Protein AF-A0A5R2N6L7-F1 (afdb_monomer)

Foldseek 3Di:
DDDPDDPPPPPPDDDQDDDDPDRDDDDDDDDDFQDDADSVLQWAWDDAAPVRHTDIFGQLLSVLVSLCCPPPQHVVDDPQQAPNVLSRVLSVVCNVVSPGFDDDDDSVDHSVVVNVLSCVLQVKDWDQDPVRRHTHIGHDDCPDDPVPDDDDDPVNDDDPDDDDDDLVQDAQKEKEWEQDRHPRDIDIDMDGNPVSCVVNVHGRYDYDYNYGD

Sequence (213 aa):
VGLMGNPANNKAGFYFGANNPYLRALAARVRRPSIGLNPAIALIRIPDDSNGNQQYASNPGHMIYECLTNTDWGMGELPSAINKAAFETAAQTLYDEGMCLNMIWTRQSEVGKFVGEILTHIRGAAFVDPSTGKHTLKLLRGDYDVDTLPVIDPSNAKLSTFKRKTWGDISNEVVVTYTNAETGKDASVTSQDLAGIAAEGGVVSSGQNYYGV

Solvent-accessible surface area (backbone atoms only — not comparable to full-atom values): 13429 Å² total; per-residue (Å²): 135,88,82,87,72,75,80,89,69,76,66,94,73,79,89,90,76,77,97,61,100,64,84,71,88,84,82,81,92,83,86,74,69,47,61,84,64,70,71,85,57,16,51,34,78,48,79,53,39,101,86,68,49,86,38,73,28,28,23,55,43,32,47,47,50,28,44,39,42,31,69,91,82,37,71,43,41,60,75,85,48,36,38,60,67,42,36,51,52,47,29,48,54,31,51,76,70,63,53,42,35,56,76,86,87,58,91,90,55,59,67,68,58,54,46,51,51,53,28,62,72,69,42,39,50,76,45,66,40,89,90,78,66,23,41,36,48,47,69,74,75,74,94,64,64,76,89,75,51,85,84,85,43,84,90,81,47,79,91,85,79,88,87,75,85,53,77,95,70,54,66,30,26,43,37,39,35,29,24,38,84,79,78,72,42,85,43,76,50,75,50,72,41,68,67,51,27,66,74,70,74,51,88,37,74,42,79,47,81,40,76,28,72

Nearest PDB structures (foldseek):
  8vjh-assembly1_A  TM=8.904E-01  e=1.448E-17  Chivirus chi
  8rk3-assembly1_o  TM=8.566E-01  e=2.354E-13  Pseudomonas phage JBD30

Mean predicted aligned error: 11.73 Å

Structure (mmCIF, N/CA/C/O backbone):
data_AF-A0A5R2N6L7-F1
#
_entry.id   AF-A0A5R2N6L7-F1
#
loop_
_atom_site.group_PDB
_atom_site.id
_atom_site.type_symbol
_atom_site.label_atom_id
_atom_site.label_alt_id
_atom_site.label_comp_id
_atom_site.label_asym_id
_atom_site.label_entity_id
_atom_site.label_seq_id
_atom_site.pdbx_PDB_ins_code
_atom_site.Cartn_x
_atom_site.Cartn_y
_atom_site.Cartn_z
_atom_site.occupancy
_atom_site.B_iso_or_equiv
_atom_site.auth_seq_id
_atom_site.auth_comp_id
_atom_site.auth_asym_id
_atom_site.auth_atom_id
_atom_site.pdbx_PDB_model_num
ATOM 1 N N . VAL A 1 1 ? 10.844 -11.533 -57.510 1.00 38.12 1 VAL A N 1
ATOM 2 C CA . VAL A 1 1 ? 12.253 -11.143 -57.751 1.00 38.12 1 VAL A CA 1
ATOM 3 C C . VAL A 1 1 ? 12.810 -10.685 -56.421 1.00 38.12 1 VAL A C 1
ATOM 5 O O . VAL A 1 1 ? 12.239 -9.786 -55.822 1.00 38.12 1 VAL A O 1
ATOM 8 N N . GLY A 1 2 ? 13.752 -11.455 -55.880 1.00 40.16 2 GLY A N 1
ATOM 9 C CA . GLY A 1 2 ? 14.117 -11.415 -54.469 1.00 40.16 2 GLY A CA 1
ATOM 10 C C . GLY A 1 2 ? 15.011 -10.247 -54.074 1.00 40.16 2 GLY A C 1
ATOM 11 O O . GLY A 1 2 ? 15.729 -9.687 -54.894 1.00 40.16 2 GLY A O 1
ATOM 12 N N . LEU A 1 3 ? 15.005 -9.969 -52.776 1.00 33.94 3 LEU A N 1
ATOM 13 C CA . LEU A 1 3 ? 16.137 -9.399 -52.061 1.00 33.94 3 LEU A CA 1
ATOM 14 C C . LEU A 1 3 ? 16.147 -10.044 -50.675 1.00 33.94 3 LEU A C 1
ATOM 16 O O . LEU A 1 3 ? 15.511 -9.582 -49.731 1.00 33.94 3 LEU A O 1
ATOM 20 N N . MET A 1 4 ? 16.826 -11.191 -50.605 1.00 38.88 4 MET A N 1
ATOM 21 C CA . MET A 1 4 ? 17.269 -11.789 -49.352 1.00 38.88 4 MET A CA 1
ATOM 22 C C . MET A 1 4 ? 18.261 -10.819 -48.705 1.00 38.88 4 MET A C 1
ATOM 24 O O . MET A 1 4 ? 19.408 -10.711 -49.134 1.00 38.88 4 MET A O 1
ATOM 28 N N . GLY A 1 5 ? 17.797 -10.085 -47.697 1.00 38.59 5 GLY A N 1
ATOM 29 C CA . GLY A 1 5 ? 18.664 -9.366 -46.774 1.00 38.59 5 GLY A CA 1
ATOM 30 C C . GLY A 1 5 ? 19.342 -10.362 -45.836 1.00 38.59 5 GLY A C 1
ATOM 31 O O . GLY A 1 5 ? 18.678 -11.156 -45.178 1.00 38.59 5 GLY A O 1
ATOM 32 N N . ASN A 1 6 ? 20.670 -10.328 -45.821 1.00 39.88 6 ASN A N 1
ATOM 33 C CA . ASN A 1 6 ? 21.566 -11.115 -44.979 1.00 39.88 6 ASN A CA 1
ATOM 34 C C . ASN A 1 6 ? 21.075 -11.224 -43.507 1.00 39.88 6 ASN A C 1
ATOM 36 O O . ASN A 1 6 ? 20.979 -10.194 -42.836 1.00 39.88 6 ASN A O 1
ATOM 40 N N . PRO A 1 7 ? 20.812 -12.433 -42.966 1.00 48.00 7 PRO A N 1
ATOM 41 C CA . PRO A 1 7 ? 20.287 -12.613 -41.606 1.00 48.00 7 PRO A CA 1
ATOM 42 C C . PRO A 1 7 ? 21.302 -12.298 -40.490 1.00 48.00 7 PRO A C 1
ATOM 44 O O . PRO A 1 7 ? 20.935 -12.285 -39.318 1.00 48.00 7 PRO A O 1
ATOM 47 N N . ALA A 1 8 ? 22.567 -12.012 -40.823 1.00 45.81 8 ALA A N 1
ATOM 48 C CA . ALA A 1 8 ? 23.646 -11.829 -39.849 1.00 45.81 8 ALA A CA 1
ATOM 49 C C . ALA A 1 8 ? 23.676 -10.457 -39.137 1.00 45.81 8 ALA A C 1
ATOM 51 O O . ALA A 1 8 ? 24.471 -10.275 -38.222 1.00 45.81 8 ALA A O 1
ATOM 52 N N . ASN A 1 9 ? 22.825 -9.498 -39.526 1.00 43.66 9 ASN A N 1
ATOM 53 C CA . ASN A 1 9 ? 22.836 -8.126 -38.988 1.00 43.66 9 ASN A CA 1
ATOM 54 C C . ASN A 1 9 ? 21.486 -7.656 -38.421 1.00 43.66 9 ASN A C 1
ATOM 56 O O . ASN A 1 9 ? 21.279 -6.452 -38.255 1.00 43.66 9 ASN A O 1
ATOM 60 N N . ASN A 1 10 ? 20.583 -8.581 -38.079 1.00 46.31 10 ASN A N 1
ATOM 61 C CA . ASN A 1 10 ? 19.356 -8.260 -37.346 1.00 46.31 10 ASN A CA 1
ATOM 62 C C . ASN A 1 10 ? 19.692 -7.816 -35.910 1.00 46.31 10 ASN A C 1
ATOM 64 O O . ASN A 1 10 ? 19.512 -8.552 -34.941 1.00 46.31 10 ASN A O 1
ATOM 68 N N . LYS A 1 11 ? 20.168 -6.576 -35.752 1.00 51.59 11 LYS A N 1
ATOM 69 C CA . LYS A 1 11 ? 19.978 -5.854 -34.497 1.00 51.59 11 LYS A CA 1
ATOM 70 C C . LYS A 1 11 ? 18.472 -5.742 -34.302 1.00 51.59 11 LYS A C 1
ATOM 72 O O . LYS A 1 11 ? 17.784 -5.264 -35.201 1.00 51.59 11 LYS A O 1
ATOM 77 N N . ALA A 1 12 ? 17.971 -6.201 -33.159 1.00 46.72 12 ALA A N 1
ATOM 78 C CA . ALA A 1 12 ? 16.580 -6.004 -32.783 1.00 46.72 12 ALA A CA 1
ATOM 79 C C . ALA A 1 12 ? 16.276 -4.498 -32.819 1.00 46.72 12 ALA A C 1
ATOM 81 O O . ALA A 1 12 ? 16.726 -3.736 -31.967 1.00 46.72 12 ALA A O 1
ATOM 82 N N . GLY A 1 13 ? 15.583 -4.065 -33.864 1.00 57.72 13 GLY A N 1
ATOM 83 C CA . GLY A 1 13 ? 15.194 -2.686 -34.096 1.00 57.72 13 GLY A CA 1
ATOM 84 C C . GLY A 1 13 ? 13.752 -2.675 -34.566 1.00 57.72 13 GLY A C 1
ATOM 85 O O . GLY A 1 13 ? 13.328 -3.565 -35.300 1.00 57.72 13 GLY A O 1
ATOM 86 N N . PHE A 1 14 ? 12.986 -1.688 -34.117 1.00 60.84 14 PHE A N 1
ATOM 87 C CA . PHE A 1 14 ? 11.602 -1.501 -34.532 1.00 60.84 14 PHE A CA 1
ATOM 88 C C . PHE A 1 14 ? 11.510 -0.277 -35.441 1.00 60.84 14 PHE A C 1
ATOM 90 O O . PHE A 1 14 ? 12.195 0.727 -35.245 1.00 60.84 14 PHE A O 1
ATOM 97 N N . TYR A 1 15 ? 10.680 -0.376 -36.474 1.00 63.12 15 TYR A N 1
ATOM 98 C CA . TYR A 1 15 ? 10.509 0.684 -37.454 1.00 63.12 15 TYR A CA 1
ATOM 99 C C . TYR A 1 15 ? 9.531 1.738 -36.925 1.00 63.12 15 TYR A C 1
ATOM 101 O O . TYR A 1 15 ? 8.363 1.440 -36.688 1.00 63.12 15 TYR A O 1
ATOM 109 N N . PHE A 1 16 ? 10.014 2.965 -36.719 1.00 56.19 16 PHE A N 1
ATOM 110 C CA . PHE A 1 16 ? 9.265 4.014 -36.019 1.00 56.19 16 PHE A CA 1
ATOM 111 C C . PHE A 1 16 ? 8.407 4.913 -36.941 1.00 56.19 16 PHE A C 1
ATOM 113 O O . PHE A 1 16 ? 7.684 5.785 -36.465 1.00 56.19 16 PHE A O 1
ATOM 120 N N . GLY A 1 17 ? 8.420 4.661 -38.258 1.00 60.78 17 GLY A N 1
ATOM 121 C CA . GLY A 1 17 ? 7.530 5.294 -39.237 1.00 60.78 17 GLY A CA 1
ATOM 122 C C . GLY A 1 17 ? 8.128 5.389 -40.646 1.00 60.78 17 GLY A C 1
ATOM 123 O O . GLY A 1 17 ? 9.307 5.694 -40.795 1.00 60.78 17 GLY A O 1
ATOM 124 N N . ALA A 1 18 ? 7.297 5.155 -41.674 1.00 57.59 18 ALA A N 1
ATOM 125 C CA . ALA A 1 18 ? 7.586 5.438 -43.085 1.00 57.59 18 ALA A CA 1
ATOM 126 C C . ALA A 1 18 ? 6.698 6.594 -43.521 1.00 57.59 18 ALA A C 1
ATOM 128 O O . ALA A 1 18 ? 5.484 6.518 -43.342 1.00 57.59 18 ALA A O 1
ATOM 129 N N . ASN A 1 19 ? 7.283 7.604 -44.163 1.00 59.88 19 ASN A N 1
ATOM 130 C CA . ASN A 1 19 ? 6.538 8.565 -44.976 1.00 59.88 19 ASN A CA 1
ATOM 131 C C . ASN A 1 19 ? 5.426 9.343 -44.234 1.00 59.88 19 ASN A C 1
ATOM 133 O O . ASN A 1 19 ? 4.368 9.609 -44.799 1.00 59.88 19 ASN A O 1
ATOM 137 N N . ASN A 1 20 ? 5.651 9.702 -42.966 1.00 65.56 20 ASN A N 1
ATOM 138 C CA . ASN A 1 20 ? 4.754 10.577 -42.211 1.00 65.56 20 ASN A CA 1
ATOM 139 C C . ASN A 1 20 ? 5.583 11.679 -41.520 1.00 65.56 20 ASN A C 1
ATOM 141 O O . ASN A 1 20 ? 6.483 11.333 -40.753 1.00 65.56 20 ASN A O 1
ATOM 145 N N . PRO A 1 21 ? 5.325 12.980 -41.768 1.00 69.69 21 PRO A N 1
ATOM 146 C CA . PRO A 1 21 ? 6.121 14.081 -41.208 1.00 69.69 21 PRO A CA 1
ATOM 147 C C . PRO A 1 21 ? 5.909 14.309 -39.701 1.00 69.69 21 PRO A C 1
ATOM 149 O O . PRO A 1 21 ? 6.589 15.142 -39.109 1.00 69.69 21 PRO A O 1
ATOM 152 N N . TYR A 1 22 ? 4.993 13.568 -39.071 1.00 70.25 22 TYR A N 1
ATOM 153 C CA . TYR A 1 22 ? 4.708 13.653 -37.641 1.00 70.25 22 TYR A CA 1
ATOM 154 C C . TYR A 1 22 ? 5.119 12.372 -36.916 1.00 70.25 22 TYR A C 1
ATOM 156 O O . TYR A 1 22 ? 4.742 11.266 -37.316 1.00 70.25 22 TYR A O 1
ATOM 164 N N . LEU A 1 23 ? 5.837 12.533 -35.802 1.00 66.88 23 LEU A N 1
ATOM 165 C CA . LEU A 1 23 ? 6.081 11.443 -34.863 1.00 66.88 23 LEU A CA 1
ATOM 166 C C . LEU A 1 23 ? 4.756 11.093 -34.182 1.00 66.88 23 LEU A C 1
ATOM 168 O O . LEU A 1 23 ? 4.098 11.955 -33.597 1.00 66.88 23 LEU A O 1
ATOM 172 N N . ARG A 1 24 ? 4.350 9.823 -34.268 1.00 67.69 24 ARG A N 1
ATOM 173 C CA . ARG A 1 24 ? 3.209 9.329 -33.490 1.00 67.69 24 ARG A CA 1
ATOM 174 C C . ARG A 1 24 ? 3.561 9.403 -32.006 1.00 67.69 24 ARG A C 1
ATOM 176 O O . ARG A 1 24 ? 4.711 9.170 -31.636 1.00 67.69 24 ARG A O 1
ATOM 183 N N . ALA A 1 25 ? 2.570 9.698 -31.166 1.00 71.25 25 ALA A N 1
ATOM 184 C CA . ALA A 1 25 ? 2.746 9.636 -29.722 1.00 71.25 25 ALA A CA 1
ATOM 185 C C . ALA A 1 25 ? 3.188 8.216 -29.334 1.00 71.25 25 ALA A C 1
ATOM 187 O O . ALA A 1 25 ? 2.453 7.249 -29.547 1.00 71.25 25 ALA A O 1
ATOM 188 N N . LEU A 1 26 ? 4.413 8.093 -28.822 1.00 68.38 26 LEU A N 1
ATOM 189 C CA . LEU A 1 26 ? 4.927 6.832 -28.312 1.00 68.38 26 LEU A CA 1
ATOM 190 C C . LEU A 1 26 ? 4.354 6.622 -26.911 1.00 68.38 26 LEU A C 1
ATOM 192 O O . LEU A 1 26 ? 4.566 7.446 -26.024 1.00 68.38 26 LEU A O 1
ATOM 196 N N . ALA A 1 27 ? 3.668 5.505 -26.711 1.00 68.06 27 ALA A N 1
ATOM 197 C CA . ALA A 1 27 ? 3.338 5.007 -25.387 1.00 68.06 27 ALA A CA 1
ATOM 198 C C . ALA A 1 27 ? 4.183 3.759 -25.126 1.00 68.06 27 ALA A C 1
ATOM 200 O O . ALA A 1 27 ? 4.249 2.862 -25.965 1.00 68.06 27 ALA A O 1
ATOM 201 N N . ALA A 1 28 ? 4.836 3.709 -23.969 1.00 71.69 28 ALA A N 1
ATOM 202 C CA . ALA A 1 28 ? 5.571 2.540 -23.515 1.00 71.69 28 ALA A CA 1
ATOM 203 C C . ALA A 1 28 ? 5.053 2.141 -22.135 1.00 71.69 28 ALA A C 1
ATOM 205 O O . ALA A 1 28 ? 4.926 2.983 -21.247 1.00 71.69 28 ALA A O 1
ATOM 206 N N . ARG A 1 29 ? 4.771 0.850 -21.954 1.00 71.94 29 ARG A N 1
ATOM 207 C CA . ARG A 1 29 ? 4.485 0.270 -20.642 1.00 71.94 29 ARG A CA 1
ATOM 208 C C . ARG A 1 29 ? 5.804 -0.225 -20.059 1.00 71.94 29 ARG A C 1
ATOM 210 O O . ARG A 1 29 ? 6.449 -1.096 -20.638 1.00 71.94 29 ARG A O 1
ATOM 217 N N . VAL A 1 30 ? 6.214 0.350 -18.935 1.00 77.50 30 VAL A N 1
ATOM 218 C CA . VAL A 1 30 ? 7.454 -0.010 -18.238 1.00 77.50 30 VAL A CA 1
ATOM 219 C C . VAL A 1 30 ? 7.090 -0.685 -16.925 1.00 77.50 30 VAL A C 1
ATOM 221 O O . VAL A 1 30 ? 6.142 -0.281 -16.260 1.00 77.50 30 VAL A O 1
ATOM 224 N N . ARG A 1 31 ? 7.852 -1.714 -16.553 1.00 76.94 31 ARG A N 1
ATOM 225 C CA . ARG A 1 31 ? 7.736 -2.379 -15.254 1.00 76.94 31 ARG A CA 1
ATOM 226 C C . ARG A 1 31 ? 9.086 -2.398 -14.559 1.00 76.94 31 ARG A C 1
ATOM 228 O O . ARG A 1 31 ? 10.111 -2.622 -15.204 1.00 76.94 31 ARG A O 1
ATOM 235 N N . ARG A 1 32 ? 9.069 -2.216 -13.244 1.00 80.88 32 ARG A N 1
ATOM 236 C CA . ARG A 1 32 ? 10.229 -2.392 -12.373 1.00 80.88 32 ARG A CA 1
ATOM 237 C C . ARG A 1 32 ? 9.766 -3.091 -11.092 1.00 80.88 32 ARG A C 1
ATOM 239 O O . ARG A 1 32 ? 8.842 -2.581 -10.466 1.00 80.88 32 ARG A O 1
ATOM 246 N N . PRO A 1 33 ? 10.377 -4.222 -10.699 1.00 79.81 33 PRO A N 1
ATOM 247 C CA . PRO A 1 33 ? 10.130 -4.809 -9.390 1.00 79.81 33 PRO A CA 1
ATOM 248 C C . PRO A 1 33 ? 10.766 -3.946 -8.298 1.00 79.81 33 PRO A C 1
ATOM 250 O O . PRO A 1 33 ? 11.884 -3.448 -8.474 1.00 79.81 33 PRO A O 1
ATOM 253 N N . SER A 1 34 ? 10.075 -3.804 -7.170 1.00 80.62 34 SER A N 1
ATOM 254 C CA . SER A 1 34 ? 10.671 -3.198 -5.984 1.00 80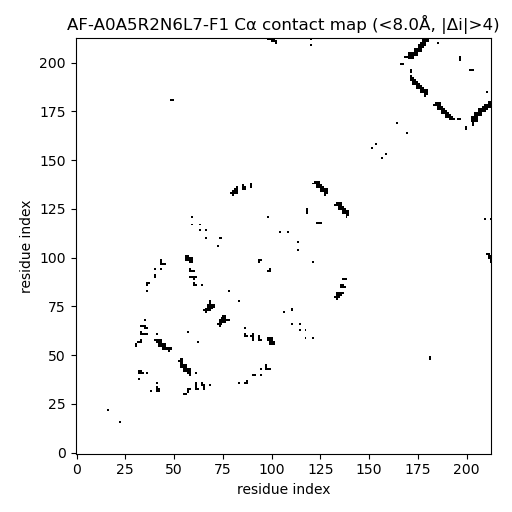.62 34 SER A CA 1
ATOM 255 C C . SER A 1 34 ? 11.772 -4.082 -5.401 1.00 80.62 34 SER A C 1
ATOM 257 O O . SER A 1 34 ? 11.684 -5.312 -5.419 1.00 80.62 34 SER A O 1
ATOM 259 N N . ILE A 1 35 ? 12.833 -3.448 -4.906 1.00 78.62 35 ILE A N 1
ATOM 260 C CA . ILE A 1 35 ? 14.063 -4.119 -4.461 1.00 78.62 35 ILE A CA 1
ATOM 261 C C . ILE A 1 35 ? 14.112 -4.138 -2.928 1.00 78.62 35 ILE A C 1
ATOM 263 O O . ILE A 1 35 ? 13.818 -3.134 -2.287 1.00 78.62 35 ILE A O 1
ATOM 267 N N . GLY A 1 36 ? 14.526 -5.264 -2.334 1.00 72.19 36 GLY A N 1
ATOM 268 C CA . GLY A 1 36 ? 14.951 -5.319 -0.925 1.00 72.19 36 GLY A CA 1
ATOM 269 C C . GLY A 1 36 ? 14.424 -6.511 -0.121 1.00 72.19 36 GLY A C 1
ATOM 270 O O . GLY A 1 36 ? 15.152 -7.074 0.696 1.00 72.19 36 GLY A O 1
ATOM 271 N N . LEU A 1 37 ? 13.187 -6.937 -0.377 1.00 81.81 37 LEU A N 1
ATOM 272 C CA . LEU A 1 37 ? 12.591 -8.131 0.237 1.00 81.81 37 LEU A CA 1
ATOM 273 C C . LEU A 1 37 ? 12.717 -9.347 -0.700 1.00 81.81 37 LEU A C 1
ATOM 275 O O . LEU A 1 37 ? 13.504 -9.332 -1.647 1.00 81.81 37 LEU A O 1
ATOM 279 N N . ASN A 1 38 ? 11.960 -10.417 -0.437 1.00 83.88 38 ASN A N 1
ATOM 280 C CA . ASN A 1 38 ? 11.950 -11.615 -1.276 1.00 83.88 38 ASN A CA 1
ATOM 281 C C . ASN A 1 38 ? 11.591 -11.263 -2.741 1.00 83.88 38 ASN A C 1
ATOM 283 O O . ASN A 1 38 ? 10.465 -10.824 -2.997 1.00 83.88 38 ASN A O 1
ATOM 287 N N . PRO A 1 39 ? 12.504 -11.467 -3.711 1.00 83.00 39 PRO A N 1
ATOM 288 C CA . PRO A 1 39 ? 12.289 -11.058 -5.097 1.00 83.00 39 PRO A CA 1
ATOM 289 C C . PRO A 1 39 ? 11.200 -11.870 -5.811 1.00 83.00 39 PRO A C 1
ATOM 291 O O . PRO A 1 39 ? 10.648 -11.391 -6.798 1.00 83.00 39 PRO A O 1
ATOM 294 N N . ALA A 1 40 ? 10.857 -13.067 -5.322 1.00 83.75 40 ALA A N 1
ATOM 295 C CA . ALA A 1 40 ? 9.853 -13.927 -5.953 1.00 83.75 40 ALA A CA 1
ATOM 296 C C . ALA A 1 40 ? 8.422 -13.367 -5.849 1.00 83.75 40 ALA A C 1
ATOM 298 O O . ALA A 1 40 ? 7.608 -13.605 -6.735 1.00 83.75 40 ALA A O 1
ATOM 299 N N . ILE A 1 41 ? 8.134 -12.602 -4.791 1.00 85.38 41 ILE A N 1
ATOM 300 C CA . ILE A 1 41 ? 6.805 -12.035 -4.492 1.00 85.38 41 ILE A CA 1
ATOM 301 C C . ILE A 1 41 ? 6.739 -10.516 -4.711 1.00 85.38 41 ILE A C 1
ATOM 303 O O . ILE A 1 41 ? 5.750 -9.875 -4.361 1.00 85.38 41 ILE A O 1
ATOM 307 N N . ALA A 1 42 ? 7.799 -9.926 -5.274 1.00 83.56 42 ALA A N 1
ATOM 308 C CA . ALA A 1 42 ? 7.890 -8.485 -5.515 1.00 83.56 42 ALA A CA 1
ATOM 309 C C . ALA A 1 42 ? 6.922 -8.001 -6.608 1.00 83.56 42 ALA A C 1
ATOM 311 O O . ALA A 1 42 ? 6.528 -6.836 -6.615 1.00 83.56 42 ALA A O 1
ATOM 312 N N . LEU A 1 43 ? 6.549 -8.893 -7.531 1.00 85.19 43 LEU A N 1
ATOM 313 C CA . LEU A 1 43 ? 5.568 -8.641 -8.580 1.00 85.19 43 LEU A CA 1
ATOM 314 C C . LEU A 1 43 ? 4.389 -9.592 -8.413 1.00 85.19 43 LEU A C 1
ATOM 316 O O . LEU A 1 43 ? 4.566 -10.809 -8.351 1.00 85.19 43 LEU A O 1
ATOM 320 N N . ILE A 1 44 ? 3.192 -9.025 -8.399 1.00 85.94 44 ILE A N 1
ATOM 321 C CA . ILE A 1 44 ? 1.929 -9.754 -8.352 1.00 85.94 44 ILE A CA 1
ATOM 322 C C . ILE A 1 44 ? 1.361 -9.785 -9.771 1.00 85.94 44 ILE A C 1
ATOM 324 O O . ILE A 1 44 ? 1.401 -8.784 -10.495 1.00 85.94 44 ILE A O 1
ATOM 328 N N . ARG A 1 45 ? 0.881 -10.957 -10.198 1.00 84.81 45 ARG A N 1
ATOM 329 C CA . ARG A 1 45 ? 0.274 -11.131 -11.520 1.00 84.81 45 ARG A CA 1
ATOM 330 C C . ARG A 1 45 ? -1.157 -10.599 -11.494 1.00 84.81 45 ARG A C 1
ATOM 332 O O . ARG A 1 45 ? -1.954 -11.032 -10.672 1.00 84.81 45 ARG A O 1
ATOM 339 N N . ILE A 1 46 ? -1.468 -9.722 -12.438 1.00 84.25 46 ILE A N 1
ATOM 340 C CA . ILE A 1 46 ? -2.823 -9.222 -12.703 1.00 84.25 46 ILE A CA 1
ATOM 341 C C . ILE A 1 46 ? -3.369 -9.868 -13.986 1.00 84.25 46 ILE A C 1
ATOM 343 O O . ILE A 1 46 ? -2.582 -10.449 -14.745 1.00 84.25 46 ILE A O 1
ATOM 347 N N . PRO A 1 47 ? -4.696 -9.834 -14.224 1.00 82.44 47 PRO A N 1
ATOM 348 C CA . PRO A 1 47 ? -5.289 -10.376 -15.442 1.00 82.44 47 PRO A CA 1
ATOM 349 C C . PRO A 1 47 ? -4.595 -9.852 -16.704 1.00 82.44 47 PRO A C 1
ATOM 351 O O . PRO A 1 47 ? -4.195 -8.688 -16.773 1.00 82.44 47 PRO A O 1
ATOM 354 N N . ASP A 1 48 ? -4.434 -10.734 -17.691 1.00 83.06 48 ASP A N 1
ATOM 355 C CA . ASP A 1 48 ? -3.824 -10.371 -18.970 1.00 83.06 48 ASP A CA 1
ATOM 356 C C . ASP A 1 48 ? -4.679 -9.293 -19.670 1.00 83.06 48 ASP A C 1
ATOM 358 O O . ASP A 1 48 ? -5.887 -9.197 -19.438 1.00 83.06 48 ASP A O 1
ATOM 362 N N . ASP A 1 49 ? -4.062 -8.444 -20.501 1.00 78.75 49 ASP A N 1
ATOM 363 C CA . ASP A 1 49 ? -4.837 -7.466 -21.284 1.00 78.75 49 ASP A CA 1
ATOM 364 C C . ASP A 1 49 ? -5.750 -8.141 -22.326 1.00 78.75 49 ASP A C 1
ATOM 366 O O . ASP A 1 49 ? -5.618 -9.334 -22.613 1.00 78.75 49 ASP A O 1
ATOM 370 N N . SER A 1 50 ? -6.658 -7.376 -22.948 1.00 78.06 50 SER A N 1
ATOM 371 C CA . SER A 1 50 ? -7.512 -7.885 -24.038 1.00 78.06 50 SER A CA 1
ATOM 372 C C . SER A 1 50 ? -6.737 -8.435 -25.241 1.00 78.06 50 SER A C 1
ATOM 374 O O . SER A 1 50 ? -7.307 -9.165 -26.051 1.00 78.06 50 SER A O 1
ATOM 376 N N . ASN A 1 51 ? -5.441 -8.129 -25.354 1.00 76.94 51 ASN A N 1
ATOM 377 C CA . ASN A 1 51 ? -4.545 -8.637 -26.390 1.00 76.94 51 ASN A CA 1
ATOM 378 C C . ASN A 1 51 ? -3.753 -9.883 -25.938 1.00 76.94 51 ASN A C 1
ATOM 380 O O . ASN A 1 51 ? -2.921 -10.378 -26.699 1.00 76.94 51 ASN A O 1
ATOM 384 N N . GLY A 1 52 ? -3.991 -10.396 -24.725 1.00 78.56 52 GLY A N 1
ATOM 385 C CA . GLY A 1 52 ? -3.326 -11.570 -24.155 1.00 78.56 52 GLY A CA 1
ATOM 386 C C . GLY A 1 52 ? -1.917 -11.319 -23.604 1.00 78.56 52 GLY A C 1
ATOM 387 O O . GLY A 1 52 ? -1.190 -12.276 -23.334 1.00 78.56 52 GLY A O 1
ATOM 388 N N . ASN A 1 53 ? -1.494 -10.064 -23.437 1.00 81.06 53 ASN A N 1
ATOM 389 C CA . ASN A 1 53 ? -0.202 -9.744 -22.838 1.00 81.06 53 ASN A CA 1
ATOM 390 C C . ASN A 1 53 ? -0.268 -9.838 -21.315 1.00 81.06 53 ASN A C 1
ATOM 392 O O . ASN A 1 53 ? -1.161 -9.285 -20.669 1.00 81.06 53 ASN A O 1
ATOM 396 N N . GLN A 1 54 ? 0.760 -10.459 -20.742 1.00 83.19 54 GLN A N 1
ATOM 397 C CA . GLN A 1 54 ? 0.890 -10.611 -19.300 1.00 83.19 54 GLN A CA 1
ATOM 398 C C . GLN A 1 54 ? 1.103 -9.270 -18.606 1.00 83.19 54 GLN A C 1
ATOM 400 O O . GLN A 1 54 ? 2.011 -8.505 -18.952 1.00 83.19 54 GLN A O 1
ATOM 405 N N . GLN A 1 55 ? 0.305 -9.028 -17.571 1.00 80.88 55 GLN A N 1
ATOM 406 C CA . GLN A 1 55 ? 0.403 -7.838 -16.744 1.00 80.88 55 GLN A CA 1
ATOM 407 C C . GLN A 1 55 ? 0.915 -8.178 -15.339 1.00 80.88 55 GLN A C 1
ATOM 409 O O . GLN A 1 55 ? 0.647 -9.246 -14.785 1.00 80.88 55 GLN A O 1
ATOM 414 N N . TYR A 1 56 ? 1.661 -7.241 -14.756 1.00 84.81 56 TYR A N 1
ATOM 415 C CA . TYR A 1 56 ? 2.203 -7.350 -13.405 1.00 84.81 56 TYR A CA 1
ATOM 416 C C . TYR A 1 56 ? 2.143 -5.991 -12.721 1.00 84.81 56 TYR A C 1
ATOM 418 O O . TYR A 1 56 ? 2.422 -4.971 -13.355 1.00 84.81 56 TYR A O 1
ATOM 426 N N . ALA A 1 57 ? 1.857 -6.003 -11.428 1.00 86.56 57 ALA A N 1
ATOM 427 C CA . ALA A 1 57 ? 1.879 -4.833 -10.564 1.00 86.56 57 ALA A CA 1
ATOM 428 C C . ALA A 1 57 ? 2.799 -5.089 -9.361 1.00 86.56 57 ALA A C 1
ATOM 430 O O . ALA A 1 57 ? 3.168 -6.233 -9.076 1.00 86.56 57 ALA A O 1
ATOM 431 N N . SER A 1 58 ? 3.238 -4.020 -8.698 1.00 89.00 58 SER A N 1
ATOM 432 C CA . SER A 1 58 ? 4.207 -4.135 -7.608 1.00 89.00 58 SER A CA 1
ATOM 433 C C . SER A 1 58 ? 3.516 -4.527 -6.306 1.00 89.00 58 SER A C 1
ATOM 435 O O . SER A 1 58 ? 2.368 -4.149 -6.055 1.00 89.00 58 SER A O 1
ATOM 437 N N . ASN A 1 59 ? 4.226 -5.280 -5.468 1.00 90.94 59 ASN A N 1
ATOM 438 C CA . ASN A 1 59 ? 3.772 -5.588 -4.121 1.00 90.94 59 ASN A CA 1
ATOM 439 C C . ASN A 1 59 ? 3.919 -4.342 -3.222 1.00 90.94 59 ASN A C 1
ATOM 441 O O . ASN A 1 59 ? 5.041 -3.853 -3.040 1.00 90.94 59 ASN A O 1
ATOM 445 N N . PRO A 1 60 ? 2.831 -3.840 -2.611 1.00 89.25 60 PRO A N 1
ATOM 446 C CA . PRO A 1 60 ? 2.877 -2.646 -1.768 1.00 89.25 60 PRO A CA 1
ATOM 447 C C . PRO A 1 60 ? 3.826 -2.773 -0.570 1.00 89.25 60 PRO A C 1
ATOM 449 O O . PRO A 1 60 ? 4.449 -1.789 -0.170 1.00 89.25 60 PRO A O 1
ATOM 452 N N . GLY A 1 61 ? 3.979 -3.979 -0.009 1.00 89.69 61 GLY A N 1
ATOM 453 C CA . GLY A 1 61 ? 4.913 -4.229 1.092 1.00 89.69 61 GLY A CA 1
ATOM 454 C C . GLY A 1 61 ? 6.364 -3.964 0.684 1.00 89.69 61 GLY A C 1
ATOM 455 O O . GLY A 1 61 ? 7.113 -3.308 1.415 1.00 89.69 61 GLY A O 1
ATOM 456 N N . HIS A 1 62 ? 6.744 -4.390 -0.525 1.00 89.88 62 HIS A N 1
ATOM 457 C CA . HIS A 1 62 ? 8.063 -4.113 -1.102 1.00 89.88 62 HIS A CA 1
ATOM 458 C C . HIS A 1 62 ? 8.232 -2.642 -1.461 1.00 89.88 62 HIS A C 1
ATOM 460 O O . HIS A 1 62 ? 9.316 -2.103 -1.248 1.00 89.88 62 HIS A O 1
ATOM 466 N N . MET A 1 63 ? 7.180 -1.983 -1.956 1.00 88.75 63 MET A N 1
ATOM 467 C CA . MET A 1 63 ? 7.219 -0.548 -2.258 1.00 88.75 63 MET A CA 1
ATOM 468 C C . MET A 1 63 ? 7.537 0.277 -1.009 1.00 88.75 63 MET A C 1
ATOM 470 O O . MET A 1 63 ? 8.425 1.129 -1.053 1.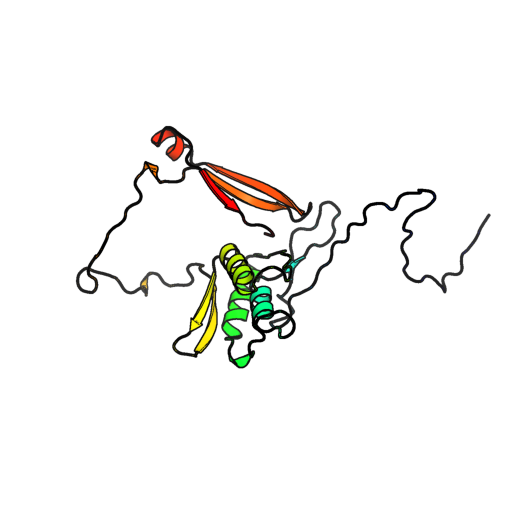00 88.75 63 MET A O 1
ATOM 474 N N . ILE A 1 64 ? 6.866 0.003 0.118 1.00 90.25 64 ILE A N 1
ATOM 475 C CA . ILE A 1 64 ? 7.134 0.700 1.386 1.00 90.25 64 ILE A CA 1
ATOM 476 C C . ILE A 1 64 ? 8.562 0.406 1.859 1.00 90.25 64 ILE A C 1
ATOM 478 O O . ILE A 1 64 ? 9.278 1.328 2.244 1.00 90.25 64 ILE A O 1
ATOM 482 N N . TYR A 1 65 ? 9.002 -0.855 1.805 1.00 90.62 65 TYR A N 1
ATOM 483 C CA . TYR A 1 65 ? 10.356 -1.228 2.222 1.00 90.62 65 TYR A CA 1
ATOM 484 C C . TYR A 1 65 ? 11.440 -0.501 1.412 1.00 90.62 65 TYR A C 1
ATOM 486 O O . TYR A 1 65 ? 12.406 0.015 1.977 1.00 90.62 65 TYR A O 1
ATOM 494 N N . GLU A 1 66 ? 11.276 -0.418 0.092 1.00 88.94 66 GLU A N 1
ATOM 495 C CA . GLU A 1 66 ? 12.209 0.297 -0.779 1.00 88.94 66 GLU A CA 1
ATOM 496 C C . GLU A 1 66 ? 12.198 1.804 -0.487 1.00 88.94 66 GLU A C 1
ATOM 498 O O . GLU A 1 66 ? 13.262 2.410 -0.386 1.00 88.94 66 GLU A O 1
ATOM 503 N N . CYS A 1 67 ? 11.024 2.403 -0.253 1.00 88.56 67 CYS A N 1
ATOM 504 C CA . CYS A 1 67 ? 10.916 3.814 0.137 1.00 88.56 67 CYS A CA 1
ATOM 505 C C . CYS A 1 67 ? 11.647 4.123 1.451 1.00 88.56 67 CYS A C 1
ATOM 507 O O . CYS A 1 67 ? 12.207 5.208 1.603 1.00 88.56 67 CYS A O 1
ATOM 509 N N . LEU A 1 68 ? 11.656 3.183 2.399 1.00 87.81 68 LEU A N 1
ATOM 510 C CA . LEU A 1 68 ? 12.348 3.353 3.676 1.00 87.81 68 LEU A CA 1
ATOM 511 C C . LEU A 1 68 ? 13.860 3.139 3.547 1.00 87.81 68 LEU A C 1
ATOM 513 O O . LEU A 1 68 ? 14.625 3.904 4.119 1.00 87.81 68 LEU A O 1
ATOM 517 N N . THR A 1 69 ? 14.302 2.137 2.789 1.00 88.75 69 THR A N 1
ATOM 518 C CA . THR A 1 69 ? 15.724 1.738 2.731 1.00 88.75 69 THR A CA 1
ATOM 519 C C . THR A 1 69 ? 16.554 2.473 1.685 1.00 88.75 69 THR A C 1
ATOM 521 O O . THR A 1 69 ? 17.774 2.549 1.820 1.00 88.75 69 THR A O 1
ATOM 524 N N . ASN A 1 70 ? 15.940 2.994 0.619 1.00 85.62 70 ASN A N 1
ATOM 525 C CA . ASN A 1 70 ? 16.700 3.559 -0.491 1.00 85.62 70 ASN A CA 1
ATOM 526 C C . ASN A 1 70 ? 17.413 4.860 -0.085 1.00 85.62 70 ASN A C 1
ATOM 528 O O . ASN A 1 70 ? 16.766 5.817 0.330 1.00 85.62 70 ASN A O 1
ATOM 532 N N . THR A 1 71 ? 18.737 4.907 -0.246 1.00 83.69 71 THR A N 1
ATOM 533 C CA . THR A 1 71 ? 19.585 6.054 0.126 1.00 83.69 71 THR A CA 1
ATOM 534 C C . THR A 1 71 ? 19.601 7.178 -0.906 1.00 83.69 71 THR A C 1
ATOM 536 O O . THR A 1 71 ? 19.915 8.312 -0.562 1.00 83.69 71 THR A O 1
ATOM 539 N N . ASP A 1 72 ? 19.283 6.885 -2.169 1.00 81.62 72 ASP A N 1
ATOM 540 C CA . ASP A 1 72 ? 19.379 7.861 -3.261 1.00 81.62 72 ASP A CA 1
ATOM 541 C C . ASP A 1 72 ? 18.134 8.748 -3.359 1.00 81.62 72 ASP A C 1
ATOM 543 O O . ASP A 1 72 ? 18.198 9.881 -3.841 1.00 81.62 72 ASP A O 1
ATOM 547 N N . TRP A 1 73 ? 16.973 8.210 -2.982 1.00 79.81 73 TRP A N 1
ATOM 548 C CA . TRP A 1 73 ? 15.687 8.903 -3.111 1.00 79.81 73 TRP A CA 1
ATOM 549 C C . TRP A 1 73 ? 14.666 8.582 -2.016 1.00 79.81 73 TRP A C 1
ATOM 551 O O . TRP A 1 73 ? 13.627 9.238 -1.968 1.00 79.81 73 TRP A O 1
ATOM 561 N N . GLY A 1 74 ? 14.925 7.582 -1.175 1.00 81.56 74 GLY A N 1
ATOM 562 C CA . GLY A 1 74 ? 14.063 7.218 -0.056 1.00 81.56 74 GLY A CA 1
ATOM 563 C C . GLY A 1 74 ? 14.505 7.876 1.250 1.00 81.56 74 GLY A C 1
ATOM 564 O O . GLY A 1 74 ? 15.204 8.889 1.259 1.00 81.56 74 GLY A O 1
ATOM 565 N N . MET A 1 75 ? 14.092 7.280 2.367 1.00 83.75 75 MET A N 1
ATOM 566 C CA . MET A 1 75 ? 14.482 7.725 3.708 1.00 83.75 75 MET A CA 1
ATOM 567 C C . MET A 1 75 ? 15.936 7.357 4.055 1.00 83.75 75 MET A C 1
ATOM 569 O O . MET A 1 75 ? 16.519 7.966 4.946 1.00 83.75 75 MET A O 1
ATOM 573 N N . GLY A 1 76 ? 16.533 6.400 3.333 1.00 83.88 76 GLY A N 1
ATOM 574 C CA . GLY A 1 76 ? 17.916 5.958 3.533 1.00 83.88 76 GLY A CA 1
ATOM 575 C C . GLY A 1 76 ? 18.139 5.174 4.821 1.00 83.88 76 GLY A C 1
ATOM 576 O O . GLY A 1 76 ? 19.248 5.169 5.352 1.00 83.88 76 GLY A O 1
ATOM 577 N N . GLU A 1 77 ? 17.090 4.538 5.337 1.00 85.50 77 GLU A N 1
ATOM 578 C CA . GLU A 1 77 ? 17.118 3.958 6.664 1.00 85.50 77 GLU A CA 1
ATOM 579 C C . GLU A 1 77 ? 17.836 2.608 6.701 1.00 85.50 77 GLU A C 1
ATOM 581 O O . GLU A 1 77 ? 17.761 1.799 5.768 1.00 85.50 77 GLU A O 1
ATOM 586 N N . LEU A 1 78 ? 18.549 2.350 7.798 1.00 86.31 78 LEU A N 1
ATOM 587 C CA . LEU A 1 78 ? 19.341 1.130 7.933 1.00 86.31 78 LEU A CA 1
ATOM 588 C C . LEU A 1 78 ? 18.435 -0.115 7.930 1.00 86.31 78 LEU A C 1
ATOM 590 O O . LEU A 1 78 ? 17.502 -0.196 8.733 1.00 86.31 78 LEU A O 1
ATOM 594 N N . PRO A 1 79 ? 18.746 -1.161 7.136 1.00 83.75 79 PRO A N 1
ATOM 595 C CA . PRO A 1 79 ? 17.969 -2.403 7.134 1.00 83.75 79 PRO A CA 1
ATOM 596 C C . PRO A 1 79 ? 17.844 -3.071 8.513 1.00 83.75 79 PRO A C 1
ATOM 598 O O . PRO A 1 79 ? 16.898 -3.817 8.749 1.00 83.75 79 PRO A O 1
ATOM 601 N N . SER A 1 80 ? 18.778 -2.804 9.434 1.00 86.56 80 SER A N 1
ATOM 602 C CA . SER A 1 80 ? 18.749 -3.292 10.819 1.00 86.56 80 SER A CA 1
ATOM 603 C C . SER A 1 80 ? 17.696 -2.606 11.699 1.00 86.56 80 SER A C 1
ATOM 605 O O . SER A 1 80 ? 17.220 -3.221 12.658 1.00 86.56 80 SER A O 1
ATOM 607 N N . ALA A 1 81 ? 17.313 -1.369 11.369 1.00 87.19 81 ALA A N 1
ATOM 608 C CA . ALA A 1 81 ? 16.251 -0.616 12.032 1.00 87.19 81 ALA A CA 1
ATOM 609 C C . ALA A 1 81 ? 14.849 -1.043 11.561 1.00 87.19 81 ALA A C 1
ATOM 611 O O . ALA A 1 81 ? 13.842 -0.611 12.119 1.00 87.19 81 ALA A O 1
ATOM 612 N N . ILE A 1 82 ? 14.762 -1.918 10.555 1.00 89.56 82 ILE A N 1
ATOM 613 C CA . ILE A 1 82 ? 13.502 -2.400 9.993 1.00 89.56 82 ILE A CA 1
ATOM 614 C C . ILE A 1 82 ? 13.278 -3.852 10.413 1.00 89.56 82 ILE A C 1
ATOM 616 O O . ILE A 1 82 ? 14.158 -4.709 10.318 1.00 89.56 82 ILE A O 1
ATOM 620 N N . ASN A 1 83 ? 12.065 -4.160 10.864 1.00 90.38 83 ASN A N 1
ATOM 621 C CA . ASN A 1 83 ? 11.652 -5.528 11.126 1.00 90.38 83 ASN A CA 1
ATOM 622 C C . ASN A 1 83 ? 11.349 -6.246 9.803 1.00 90.38 83 ASN A C 1
ATOM 624 O O . ASN A 1 83 ? 10.201 -6.321 9.369 1.00 90.38 83 ASN A O 1
ATOM 628 N N . LYS A 1 84 ? 12.391 -6.783 9.156 1.00 88.69 84 LYS A N 1
ATOM 629 C CA . LYS A 1 84 ? 12.270 -7.453 7.853 1.00 88.69 84 LYS A CA 1
ATOM 630 C C . LYS A 1 84 ? 11.221 -8.572 7.848 1.00 88.69 84 LYS A C 1
ATOM 632 O O . LYS A 1 84 ? 10.464 -8.670 6.891 1.00 88.69 84 LYS A O 1
ATOM 637 N N . ALA A 1 85 ? 11.133 -9.360 8.920 1.00 90.44 85 ALA A N 1
ATOM 638 C CA . ALA A 1 85 ? 10.179 -10.465 9.014 1.00 90.44 85 ALA A CA 1
ATOM 639 C C . ALA A 1 85 ? 8.723 -9.978 8.954 1.00 90.44 85 ALA A C 1
ATOM 641 O O . ALA A 1 85 ? 7.919 -10.548 8.227 1.00 90.44 85 ALA A O 1
ATOM 642 N N . ALA A 1 86 ? 8.390 -8.884 9.649 1.00 90.00 86 ALA A N 1
ATOM 643 C CA . ALA A 1 86 ? 7.043 -8.312 9.591 1.00 90.00 86 ALA A CA 1
ATOM 644 C C . ALA A 1 86 ? 6.681 -7.814 8.182 1.00 90.00 86 ALA A C 1
ATOM 646 O O . ALA A 1 86 ? 5.565 -8.031 7.714 1.00 90.00 86 ALA A O 1
ATOM 647 N N . PHE A 1 87 ? 7.637 -7.193 7.484 1.00 90.38 87 PHE A N 1
ATOM 648 C CA . PHE A 1 87 ? 7.451 -6.762 6.097 1.00 90.38 87 PHE A CA 1
ATOM 649 C C . PHE A 1 87 ? 7.303 -7.942 5.131 1.00 90.38 87 PHE A C 1
ATOM 651 O O . PHE A 1 87 ? 6.465 -7.877 4.237 1.00 90.38 87 PHE A O 1
ATOM 658 N N . GLU A 1 88 ? 8.072 -9.021 5.307 1.00 90.88 88 GLU A N 1
ATOM 659 C CA . GLU A 1 88 ? 7.942 -10.236 4.492 1.00 90.88 88 GLU A CA 1
ATOM 660 C C . GLU A 1 88 ? 6.591 -10.925 4.714 1.00 90.88 88 GLU A C 1
ATOM 662 O O . GLU A 1 88 ? 5.933 -11.271 3.735 1.00 90.88 88 GLU A O 1
ATOM 667 N N . THR A 1 89 ? 6.131 -11.049 5.963 1.00 91.12 89 THR A N 1
ATOM 668 C CA . THR A 1 89 ? 4.804 -11.604 6.271 1.00 91.12 89 THR A CA 1
ATOM 669 C C . THR A 1 89 ? 3.692 -10.758 5.658 1.00 91.12 89 THR A C 1
ATOM 671 O O . THR A 1 89 ? 2.822 -11.295 4.978 1.00 91.12 89 THR A O 1
ATOM 674 N N . ALA A 1 90 ? 3.736 -9.433 5.832 1.00 90.88 90 ALA A N 1
ATOM 675 C CA . ALA A 1 90 ? 2.747 -8.535 5.238 1.00 90.88 90 ALA A CA 1
ATOM 676 C C . ALA A 1 90 ? 2.757 -8.609 3.701 1.00 90.88 90 ALA A C 1
ATOM 678 O O . ALA A 1 90 ? 1.700 -8.665 3.076 1.00 90.88 90 ALA A O 1
ATOM 679 N N . ALA A 1 91 ? 3.940 -8.650 3.084 1.00 90.94 91 ALA A N 1
ATOM 680 C CA . ALA A 1 91 ? 4.068 -8.788 1.639 1.00 90.94 91 ALA A CA 1
ATOM 681 C C . ALA A 1 91 ? 3.527 -10.133 1.131 1.00 90.94 91 ALA A C 1
ATOM 683 O O . ALA A 1 91 ? 2.926 -10.164 0.058 1.00 90.94 91 ALA A O 1
ATOM 684 N N . GLN A 1 92 ? 3.704 -11.220 1.888 1.00 91.06 92 GLN A N 1
ATOM 685 C CA . GLN A 1 92 ? 3.140 -12.524 1.547 1.00 91.06 92 GLN A CA 1
ATOM 686 C C . GLN A 1 92 ? 1.611 -12.500 1.607 1.00 91.06 92 GLN A C 1
ATOM 688 O O . GLN A 1 92 ? 0.971 -12.901 0.644 1.00 91.06 92 GLN A O 1
ATOM 693 N N . THR A 1 93 ? 1.022 -11.943 2.670 1.00 91.00 93 THR A N 1
ATOM 694 C CA . THR A 1 93 ? -0.438 -11.791 2.769 1.00 91.00 93 THR A CA 1
ATOM 695 C C . THR A 1 93 ? -1.005 -10.982 1.601 1.00 91.00 93 THR A C 1
ATOM 697 O O . THR A 1 93 ? -1.994 -11.389 1.002 1.00 91.00 93 THR A O 1
ATOM 700 N N . LEU A 1 94 ? -0.359 -9.873 1.216 1.00 90.38 94 LEU A N 1
ATOM 701 C CA . LEU A 1 94 ? -0.783 -9.076 0.056 1.00 90.38 94 LEU A CA 1
ATOM 702 C C . LEU A 1 94 ? -0.668 -9.848 -1.263 1.00 90.38 94 LEU A C 1
ATOM 704 O O . LEU A 1 94 ? -1.527 -9.707 -2.129 1.00 90.38 94 LEU A O 1
ATOM 708 N N . TYR A 1 95 ? 0.377 -10.666 -1.412 1.00 89.69 95 TYR A N 1
ATOM 709 C CA . TYR A 1 95 ? 0.556 -11.524 -2.580 1.00 89.69 95 TYR A CA 1
ATOM 710 C C . TYR A 1 95 ? -0.553 -12.578 -2.677 1.00 89.69 95 TYR A C 1
ATOM 712 O O . TYR A 1 95 ? -1.132 -12.750 -3.748 1.00 89.69 95 TYR A O 1
ATOM 720 N N . ASP A 1 96 ? -0.880 -13.231 -1.561 1.00 89.50 96 ASP A N 1
ATOM 721 C CA . ASP A 1 96 ? -1.919 -14.263 -1.487 1.00 89.50 96 ASP A CA 1
ATOM 722 C C . ASP A 1 96 ? -3.325 -13.679 -1.728 1.00 89.50 96 ASP A C 1
ATOM 724 O O . ASP A 1 96 ? -4.162 -14.317 -2.364 1.00 89.50 96 ASP A O 1
ATOM 728 N N . GLU A 1 97 ? -3.572 -12.441 -1.281 1.00 88.00 97 GLU A N 1
ATOM 729 C CA . GLU A 1 97 ? -4.796 -11.676 -1.568 1.00 88.00 97 GLU A CA 1
ATOM 730 C C . GLU A 1 97 ? -4.858 -11.150 -3.016 1.00 88.00 97 GLU A C 1
ATOM 732 O O . GLU A 1 97 ? -5.917 -10.711 -3.465 1.00 88.00 97 GLU A O 1
ATOM 737 N N . GLY A 1 98 ? -3.738 -11.147 -3.747 1.00 85.62 98 GLY A N 1
ATOM 738 C CA . GLY A 1 98 ? -3.623 -10.498 -5.055 1.00 85.62 98 GLY A CA 1
ATOM 739 C C . GLY A 1 98 ? -3.674 -8.965 -4.997 1.00 85.62 98 GLY A C 1
ATOM 740 O O . GLY A 1 98 ? -3.883 -8.325 -6.026 1.00 85.62 98 GLY A O 1
ATOM 741 N N . MET A 1 99 ? -3.484 -8.363 -3.817 1.00 87.62 99 MET A N 1
ATOM 742 C CA . MET A 1 99 ? -3.498 -6.911 -3.627 1.00 87.62 99 MET A CA 1
ATOM 743 C C . MET A 1 99 ? -2.183 -6.291 -4.090 1.00 87.62 99 MET A C 1
ATOM 745 O O . MET A 1 99 ? -1.139 -6.411 -3.444 1.00 87.62 99 MET A O 1
ATOM 749 N N . CYS A 1 100 ? -2.249 -5.576 -5.204 1.00 86.62 100 CYS A N 1
ATOM 750 C CA . CYS A 1 100 ? -1.105 -4.968 -5.863 1.00 86.62 100 CYS A CA 1
ATOM 751 C C . CYS A 1 100 ? -1.341 -3.489 -6.157 1.00 86.62 100 CYS A C 1
ATOM 753 O O . CYS A 1 100 ? -2.479 -3.033 -6.186 1.00 86.62 100 CYS A O 1
ATOM 755 N N . LEU A 1 101 ? -0.258 -2.746 -6.391 1.00 86.81 101 LEU A N 1
ATOM 756 C CA . LEU A 1 101 ? -0.333 -1.337 -6.764 1.00 86.81 101 LEU A CA 1
ATOM 757 C C . LEU A 1 101 ? 0.567 -1.025 -7.960 1.00 86.81 101 LEU A C 1
ATOM 759 O O . LEU A 1 101 ? 1.673 -1.556 -8.113 1.00 86.81 101 LEU A O 1
ATOM 763 N N . ASN A 1 102 ? 0.092 -0.109 -8.794 1.00 83.88 102 ASN A N 1
ATOM 764 C CA . ASN A 1 102 ? 0.818 0.502 -9.893 1.00 83.88 102 ASN A CA 1
ATOM 765 C C . ASN A 1 102 ? 0.743 2.025 -9.755 1.00 83.88 102 ASN A C 1
ATOM 767 O O . ASN A 1 102 ? -0.118 2.691 -10.326 1.00 83.88 102 ASN A O 1
ATOM 771 N N . MET A 1 103 ? 1.653 2.570 -8.951 1.00 81.50 103 MET A N 1
ATOM 772 C CA . MET A 1 103 ? 1.737 4.001 -8.677 1.00 81.50 103 MET A CA 1
ATOM 773 C C . MET A 1 103 ? 3.105 4.528 -9.093 1.00 81.50 103 MET A C 1
ATOM 775 O O . MET A 1 103 ? 4.132 3.880 -8.880 1.00 81.50 103 MET A O 1
ATOM 779 N N . ILE A 1 104 ? 3.121 5.736 -9.650 1.00 80.75 104 ILE A N 1
ATOM 780 C CA . ILE A 1 104 ? 4.354 6.442 -9.988 1.00 80.75 104 ILE A CA 1
ATOM 781 C C . ILE A 1 104 ? 4.600 7.494 -8.919 1.00 80.75 104 ILE A C 1
ATOM 783 O O . ILE A 1 104 ? 3.831 8.442 -8.778 1.00 80.75 104 ILE A O 1
ATOM 787 N N . TRP A 1 105 ? 5.711 7.353 -8.204 1.00 76.00 105 TRP A N 1
ATOM 788 C CA . TRP A 1 105 ? 6.197 8.405 -7.330 1.00 76.00 105 TRP A CA 1
ATOM 789 C C . TRP A 1 105 ? 7.099 9.359 -8.111 1.00 76.00 105 TRP A C 1
ATOM 791 O O . TRP A 1 105 ? 8.135 8.970 -8.657 1.00 76.00 105 TRP A O 1
ATOM 801 N N . THR A 1 106 ? 6.708 10.629 -8.162 1.00 74.81 106 THR A N 1
ATOM 802 C CA . THR A 1 106 ? 7.567 11.711 -8.638 1.00 74.81 106 THR A CA 1
ATOM 803 C C . THR A 1 106 ? 8.206 12.389 -7.425 1.00 74.81 106 THR A C 1
ATOM 805 O O . THR A 1 106 ? 7.531 12.681 -6.436 1.00 74.81 106 THR A O 1
ATOM 808 N N . ARG A 1 107 ? 9.512 12.688 -7.506 1.00 70.44 107 ARG A N 1
ATOM 809 C CA . ARG A 1 107 ? 10.328 13.292 -6.423 1.00 70.44 107 ARG A CA 1
ATOM 810 C C . ARG A 1 107 ? 9.817 14.642 -5.885 1.00 70.44 107 ARG A C 1
ATOM 812 O O . ARG A 1 107 ? 10.443 15.230 -5.015 1.00 70.44 107 ARG A O 1
ATOM 819 N N . GLN A 1 108 ? 8.726 15.168 -6.436 1.00 73.06 108 GLN A N 1
ATOM 820 C CA . GLN A 1 108 ? 8.067 16.385 -5.970 1.00 73.06 108 GLN A CA 1
ATOM 821 C C . GLN A 1 108 ? 7.257 16.159 -4.685 1.00 73.06 108 GLN A C 1
ATOM 823 O O . GLN A 1 108 ? 6.990 17.118 -3.966 1.00 73.06 108 GLN A O 1
ATOM 828 N N . SER A 1 109 ? 6.864 14.915 -4.396 1.00 78.06 109 SER A N 1
ATOM 829 C CA . SER A 1 109 ? 6.098 14.560 -3.199 1.00 78.06 109 SER A CA 1
ATOM 830 C C . SER A 1 109 ? 6.996 13.961 -2.116 1.00 78.06 109 SER A C 1
ATOM 832 O O . SER A 1 109 ? 7.934 13.219 -2.401 1.00 78.06 109 SER A O 1
ATOM 834 N N . GLU A 1 110 ? 6.711 14.285 -0.856 1.00 84.88 110 GLU A N 1
ATOM 835 C CA . GLU A 1 110 ? 7.434 13.727 0.291 1.00 84.88 110 GLU A CA 1
ATOM 836 C C . GLU A 1 110 ? 7.227 12.209 0.380 1.00 84.88 110 GLU A C 1
ATOM 838 O O . GLU A 1 110 ? 6.097 11.724 0.295 1.00 84.88 110 GLU A O 1
ATOM 843 N N . VAL A 1 111 ? 8.306 11.461 0.638 1.00 85.81 111 VAL A N 1
ATOM 844 C CA . VAL A 1 111 ? 8.264 9.992 0.760 1.00 85.81 111 VAL A CA 1
ATOM 845 C C . VAL A 1 111 ? 7.256 9.520 1.813 1.00 85.81 111 VAL A C 1
ATOM 847 O O . VAL A 1 111 ? 6.541 8.548 1.593 1.00 85.81 111 VAL A O 1
ATOM 850 N N . GLY A 1 112 ? 7.126 10.244 2.930 1.00 85.00 112 GLY A N 1
ATOM 851 C CA . GLY A 1 112 ? 6.168 9.912 3.986 1.00 85.00 112 GLY A CA 1
ATOM 852 C C . GLY A 1 112 ? 4.709 10.016 3.534 1.00 85.00 112 GLY A C 1
ATOM 853 O O . GLY A 1 112 ? 3.894 9.181 3.923 1.00 85.00 112 GLY A O 1
ATOM 854 N N . LYS A 1 113 ? 4.381 10.988 2.669 1.00 87.12 113 LYS A N 1
ATOM 855 C CA . LYS A 1 113 ? 3.034 11.121 2.087 1.00 87.12 113 LYS A CA 1
ATOM 856 C C . LYS A 1 113 ? 2.742 9.961 1.146 1.00 87.12 113 LYS A C 1
ATOM 858 O O . LYS A 1 113 ? 1.700 9.334 1.281 1.00 87.12 113 LYS A O 1
ATOM 863 N N . PHE A 1 114 ? 3.702 9.609 0.295 1.00 87.75 114 PHE A N 1
ATOM 864 C CA . PHE A 1 114 ? 3.579 8.466 -0.607 1.00 87.75 114 PHE A CA 1
ATOM 865 C C . PHE A 1 114 ? 3.412 7.136 0.148 1.00 87.75 114 PHE A C 1
ATOM 867 O O . PHE A 1 114 ? 2.546 6.330 -0.181 1.00 87.75 114 PHE A O 1
ATOM 874 N N . VAL A 1 115 ? 4.173 6.921 1.227 1.00 89.00 115 VAL A N 1
ATOM 875 C CA . VAL A 1 115 ? 3.985 5.754 2.105 1.00 89.00 115 VAL A CA 1
ATOM 876 C C . VAL A 1 115 ? 2.602 5.778 2.763 1.00 89.00 115 VAL A C 1
ATOM 878 O O . VAL A 1 115 ? 1.938 4.746 2.810 1.00 89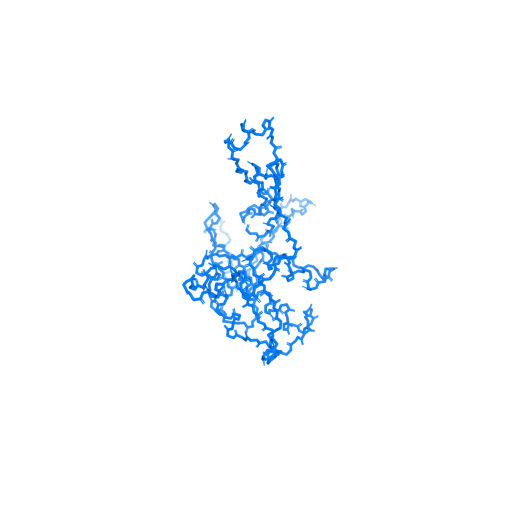.00 115 VAL A O 1
ATOM 881 N N . GLY A 1 116 ? 2.133 6.937 3.234 1.00 89.31 116 GLY A N 1
ATOM 882 C CA . GLY A 1 116 ? 0.788 7.098 3.796 1.00 89.31 116 GLY A CA 1
ATOM 883 C C . GLY A 1 116 ? -0.332 6.786 2.797 1.00 89.31 116 GLY A C 1
ATOM 884 O O . GLY A 1 116 ? -1.322 6.143 3.153 1.00 89.31 116 GLY A O 1
ATOM 885 N N . GLU A 1 117 ? -0.155 7.177 1.536 1.00 88.75 117 GLU A N 1
ATOM 886 C CA . GLU A 1 117 ? -1.053 6.816 0.440 1.00 88.75 117 GLU A CA 1
ATOM 887 C C . GLU A 1 117 ? -1.081 5.296 0.267 1.00 88.75 117 GLU A C 1
ATOM 889 O O . GLU A 1 117 ? -2.153 4.703 0.376 1.00 88.75 117 GLU A O 1
ATOM 894 N N . ILE A 1 118 ? 0.076 4.640 0.117 1.00 90.00 118 ILE A N 1
ATOM 895 C CA . ILE A 1 118 ? 0.151 3.174 -0.007 1.00 90.00 118 ILE A CA 1
ATOM 896 C C . ILE A 1 118 ? -0.534 2.480 1.182 1.00 90.00 118 ILE A C 1
ATOM 898 O O . ILE A 1 118 ? -1.344 1.573 0.984 1.00 90.00 118 ILE A O 1
ATOM 902 N N . LEU A 1 119 ? -0.264 2.928 2.413 1.00 91.06 119 LEU A N 1
ATOM 903 C CA . LEU A 1 119 ? -0.871 2.390 3.637 1.00 91.06 119 LEU A CA 1
ATOM 904 C C . LEU A 1 119 ? -2.400 2.511 3.637 1.00 91.06 119 LEU A C 1
ATOM 906 O O . LEU A 1 119 ? -3.091 1.588 4.075 1.00 91.06 119 LEU A O 1
ATOM 910 N N . THR A 1 120 ? -2.930 3.614 3.107 1.00 89.31 120 THR A N 1
ATOM 911 C CA . THR A 1 120 ? -4.376 3.840 2.968 1.00 89.31 120 THR A CA 1
ATOM 912 C C . THR A 1 120 ? -5.007 2.851 1.987 1.00 89.31 120 THR A C 1
ATOM 914 O O . THR A 1 120 ? -6.095 2.338 2.256 1.00 89.31 120 THR A O 1
ATOM 917 N N . HIS A 1 121 ? -4.318 2.532 0.888 1.00 87.81 121 HIS A N 1
ATOM 918 C CA . HIS A 1 121 ? -4.794 1.575 -0.117 1.00 87.81 121 HIS A CA 1
ATOM 919 C C . HIS A 1 121 ? -4.810 0.143 0.427 1.00 87.81 121 HIS A C 1
ATOM 921 O O . HIS A 1 121 ? -5.807 -0.564 0.293 1.00 87.81 121 HIS A O 1
ATOM 927 N N . ILE A 1 122 ? -3.745 -0.279 1.114 1.00 88.81 122 ILE A N 1
ATOM 928 C CA . ILE A 1 122 ? -3.656 -1.643 1.660 1.00 88.81 122 ILE A CA 1
ATOM 929 C C . ILE A 1 122 ? -4.380 -1.828 2.997 1.00 88.81 122 ILE A C 1
ATOM 931 O O . ILE A 1 122 ? -4.450 -2.955 3.496 1.00 88.81 122 ILE A O 1
ATOM 935 N N . ARG A 1 123 ? -4.910 -0.747 3.588 1.00 88.88 123 ARG A N 1
ATOM 936 C CA . ARG A 1 123 ? -5.415 -0.702 4.972 1.00 88.88 123 ARG A CA 1
ATOM 937 C C . ARG A 1 123 ? -4.393 -1.286 5.950 1.00 88.88 123 ARG A C 1
ATOM 939 O O . ARG A 1 123 ? -4.638 -2.296 6.611 1.00 88.88 123 ARG A O 1
ATOM 946 N N . GLY A 1 124 ? -3.223 -0.660 6.000 1.00 89.50 124 GLY A N 1
ATOM 947 C CA . GLY A 1 124 ? -2.124 -1.035 6.885 1.00 89.50 124 GLY A CA 1
ATOM 948 C C . GLY A 1 124 ? -1.650 0.132 7.742 1.00 89.50 124 GLY A C 1
ATOM 949 O O . GLY A 1 124 ? -1.961 1.291 7.477 1.00 89.50 124 GLY A O 1
ATOM 950 N N . ALA A 1 125 ? -0.861 -0.182 8.763 1.00 90.31 125 ALA A N 1
ATOM 951 C CA . ALA A 1 125 ? -0.165 0.788 9.592 1.00 90.31 125 ALA A CA 1
ATOM 952 C C . ALA A 1 125 ? 1.329 0.450 9.634 1.00 90.31 125 ALA A C 1
ATOM 954 O O . ALA A 1 125 ? 1.710 -0.680 9.949 1.00 90.31 125 ALA A O 1
ATOM 955 N N . ALA A 1 126 ? 2.170 1.441 9.337 1.00 89.81 126 ALA A N 1
ATOM 956 C CA . ALA A 1 126 ? 3.603 1.379 9.595 1.00 89.81 126 ALA A CA 1
ATOM 957 C C . ALA A 1 126 ? 3.910 2.199 10.851 1.00 89.81 126 ALA A C 1
ATOM 959 O O . ALA A 1 126 ? 3.537 3.369 10.937 1.00 89.81 126 ALA A O 1
ATOM 960 N N . PHE A 1 127 ? 4.574 1.590 11.827 1.00 90.50 127 PHE A N 1
ATOM 961 C CA . PHE A 1 127 ? 4.926 2.239 13.089 1.00 90.50 127 PHE A CA 1
ATOM 962 C C . PHE A 1 127 ? 6.276 1.741 13.599 1.00 90.50 127 PHE A C 1
ATOM 964 O O . PHE A 1 127 ? 6.782 0.707 13.162 1.00 90.50 127 PHE A O 1
ATOM 971 N N . VAL A 1 128 ? 6.869 2.490 14.524 1.00 90.31 128 VAL A N 1
ATOM 972 C CA . VAL A 1 128 ? 8.052 2.043 15.263 1.00 90.31 128 VAL A CA 1
ATOM 973 C C . VAL A 1 128 ? 7.565 1.315 16.504 1.00 90.31 128 VAL A C 1
ATOM 975 O O . VAL A 1 128 ? 6.839 1.885 17.317 1.00 90.31 128 VAL A O 1
ATOM 978 N N . ASP A 1 129 ? 7.926 0.046 16.631 1.00 89.62 129 ASP A N 1
ATOM 979 C CA . ASP A 1 129 ? 7.580 -0.746 17.804 1.00 89.62 129 ASP A CA 1
ATOM 980 C C . ASP A 1 129 ? 8.358 -0.214 19.026 1.00 89.62 129 ASP A C 1
ATOM 982 O O . ASP A 1 129 ? 9.590 -0.196 18.991 1.00 89.62 129 ASP A O 1
ATOM 986 N N . PRO A 1 130 ? 7.682 0.224 20.106 1.00 86.31 130 PRO A N 1
ATOM 987 C CA . PRO A 1 130 ? 8.346 0.798 21.277 1.00 86.31 130 PRO A CA 1
ATOM 988 C C . PRO A 1 130 ? 9.204 -0.216 22.044 1.00 86.31 130 PRO A C 1
ATOM 990 O O . PRO A 1 130 ? 10.093 0.190 22.788 1.00 86.31 130 PRO A O 1
ATOM 993 N N . SER A 1 131 ? 8.953 -1.519 21.884 1.00 87.88 131 SER A N 1
ATOM 994 C CA . SER A 1 131 ? 9.718 -2.570 22.559 1.00 87.88 131 SER A CA 1
ATOM 995 C C . SER A 1 131 ? 11.023 -2.899 21.833 1.00 87.88 131 SER A C 1
ATOM 997 O O . SER A 1 131 ? 12.055 -3.098 22.472 1.00 87.88 131 SER A O 1
ATOM 999 N N . THR A 1 132 ? 10.994 -2.930 20.498 1.00 87.69 132 THR A N 1
ATOM 1000 C CA . THR A 1 132 ? 12.147 -3.318 19.671 1.00 87.69 132 THR A CA 1
ATOM 1001 C C . THR A 1 132 ? 12.869 -2.134 19.029 1.00 87.69 132 THR A C 1
ATOM 1003 O O . THR A 1 132 ? 13.996 -2.295 18.566 1.00 87.69 132 THR A O 1
ATOM 1006 N N . GLY A 1 133 ? 12.240 -0.958 18.978 1.00 87.94 133 GLY A N 1
ATOM 1007 C CA . GLY A 1 133 ? 12.734 0.229 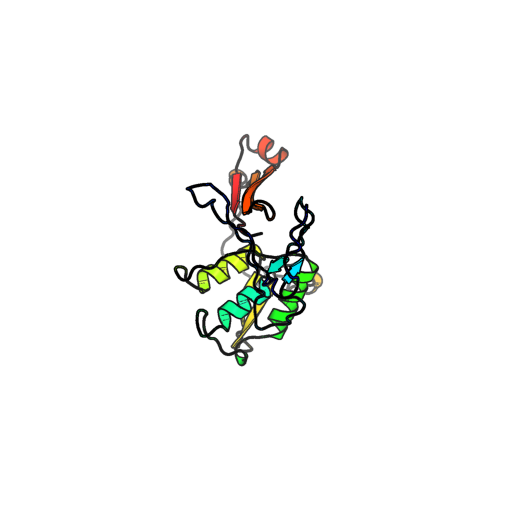18.278 1.00 87.94 133 GLY A CA 1
ATOM 1008 C C . GLY A 1 133 ? 12.736 0.093 16.754 1.00 87.94 133 GLY A C 1
ATOM 1009 O O . GLY A 1 133 ? 13.361 0.905 16.077 1.00 87.94 133 GLY A O 1
ATOM 1010 N N . LYS A 1 134 ? 12.081 -0.938 16.201 1.00 91.06 134 LYS A N 1
ATOM 1011 C CA . LYS A 1 134 ? 12.129 -1.249 14.767 1.00 91.06 134 LYS A CA 1
ATOM 1012 C C . LYS A 1 134 ? 10.877 -0.797 14.033 1.00 91.06 134 LYS A C 1
ATOM 1014 O O . LYS A 1 134 ? 9.758 -0.964 14.524 1.00 91.06 134 LYS A O 1
ATOM 1019 N N . HIS A 1 135 ? 11.062 -0.320 12.806 1.00 89.94 135 HIS A N 1
ATOM 1020 C CA . HIS A 1 135 ? 9.964 -0.071 11.878 1.00 89.94 135 HIS A CA 1
ATOM 1021 C C . HIS A 1 135 ? 9.270 -1.389 11.538 1.00 89.94 135 HIS A C 1
ATOM 1023 O O . HIS A 1 135 ? 9.895 -2.321 11.028 1.00 89.94 135 HIS A O 1
ATOM 1029 N N . THR A 1 136 ? 7.976 -1.453 11.818 1.00 91.06 136 THR A N 1
ATOM 1030 C CA . THR A 1 136 ? 7.134 -2.634 11.649 1.00 91.06 136 THR A CA 1
ATOM 1031 C C . THR A 1 136 ? 5.914 -2.258 10.814 1.00 91.06 136 THR A C 1
ATOM 1033 O O . THR A 1 136 ? 5.303 -1.210 11.028 1.00 91.06 136 THR A O 1
ATOM 1036 N N . LEU A 1 137 ? 5.572 -3.115 9.852 1.00 90.88 137 LEU A N 1
ATOM 1037 C CA . LEU A 1 137 ? 4.365 -3.006 9.038 1.00 90.88 137 LEU A CA 1
ATOM 1038 C C . LEU A 1 137 ? 3.335 -4.017 9.545 1.00 90.88 137 LEU A C 1
ATOM 1040 O O . LEU A 1 137 ? 3.639 -5.206 9.636 1.00 90.88 137 LEU A O 1
ATOM 1044 N N . LYS A 1 138 ? 2.122 -3.553 9.854 1.00 90.50 138 LYS A N 1
ATOM 1045 C CA . LYS A 1 138 ? 0.989 -4.412 10.212 1.00 90.50 138 LYS A CA 1
ATOM 1046 C C . LYS A 1 138 ? -0.211 -4.117 9.319 1.00 90.50 138 LYS A C 1
ATOM 1048 O O . LYS A 1 138 ? -0.598 -2.962 9.154 1.00 90.50 138 LYS A O 1
ATOM 1053 N N . LEU A 1 139 ? -0.807 -5.164 8.758 1.00 90.31 139 LEU A N 1
ATOM 1054 C CA . LEU A 1 139 ? -2.031 -5.070 7.963 1.00 90.31 139 LEU A CA 1
ATOM 1055 C C . LEU A 1 139 ? -3.258 -5.208 8.868 1.00 90.31 139 LEU A C 1
ATOM 1057 O O . LEU A 1 139 ? -3.251 -5.980 9.822 1.00 90.31 139 LEU A O 1
ATOM 1061 N N . LEU A 1 140 ? -4.323 -4.466 8.569 1.00 88.62 140 LEU A N 1
ATOM 1062 C CA . LEU A 1 140 ? -5.580 -4.530 9.312 1.00 88.62 140 LEU A CA 1
ATOM 1063 C C . LEU A 1 140 ? -6.514 -5.538 8.624 1.00 88.62 140 LEU A C 1
ATOM 1065 O O . LEU A 1 140 ? -7.322 -5.159 7.774 1.00 88.62 140 LEU A O 1
ATOM 1069 N N . ARG A 1 141 ? -6.360 -6.831 8.945 1.00 84.06 141 ARG A N 1
ATOM 1070 C CA . ARG A 1 141 ? -7.132 -7.941 8.338 1.00 84.06 141 ARG A CA 1
ATOM 1071 C C . ARG A 1 141 ? -7.984 -8.754 9.311 1.00 84.06 141 ARG A C 1
ATOM 1073 O O . ARG A 1 141 ? -8.667 -9.674 8.885 1.00 84.06 141 ARG A O 1
ATOM 1080 N N . GLY A 1 142 ? -7.995 -8.393 10.593 1.00 74.06 142 GLY A N 1
ATOM 1081 C CA . GLY A 1 142 ? -8.687 -9.196 11.604 1.00 74.06 142 GLY A CA 1
ATOM 1082 C C . GLY A 1 142 ? -7.924 -10.474 11.953 1.00 74.06 142 GLY A C 1
ATOM 1083 O O . GLY A 1 142 ? -8.529 -11.488 12.261 1.00 74.06 142 GLY A O 1
ATOM 1084 N N . ASP A 1 143 ? -6.593 -10.418 11.910 1.00 75.12 143 ASP A N 1
ATOM 1085 C CA . ASP A 1 143 ? -5.648 -11.482 12.271 1.00 75.12 143 ASP A CA 1
ATOM 1086 C C . ASP A 1 143 ? -5.559 -11.726 13.793 1.00 75.12 143 ASP A C 1
ATOM 1088 O O . ASP A 1 143 ? -4.522 -12.147 14.306 1.00 75.12 143 ASP A O 1
ATOM 1092 N N . TYR A 1 144 ? -6.630 -11.428 14.532 1.00 77.44 144 TYR A N 1
ATOM 1093 C CA . TYR A 1 144 ? -6.707 -11.564 15.981 1.00 77.44 144 TYR A CA 1
ATOM 1094 C C . TYR A 1 144 ? -7.830 -12.520 16.375 1.00 77.44 144 TYR A C 1
ATOM 1096 O O . TYR A 1 144 ? -8.882 -12.569 15.741 1.00 77.44 144 TYR A O 1
ATOM 1104 N N . ASP A 1 145 ? -7.605 -13.254 17.459 1.00 80.00 145 ASP A N 1
ATOM 1105 C CA . ASP A 1 145 ? -8.637 -14.076 18.072 1.00 80.00 145 ASP A CA 1
ATOM 1106 C C . ASP A 1 145 ? -9.521 -13.198 18.966 1.00 80.00 145 ASP A C 1
ATOM 1108 O O . ASP A 1 145 ? -9.040 -12.582 19.924 1.00 80.00 145 ASP A O 1
ATOM 1112 N N . VAL A 1 146 ? -10.810 -13.130 18.632 1.00 80.38 146 VAL A N 1
ATOM 1113 C CA . VAL A 1 146 ? -11.814 -12.330 19.345 1.00 80.38 146 VAL A CA 1
ATOM 1114 C C . VAL A 1 146 ? -11.908 -12.749 20.811 1.00 80.38 146 VAL A C 1
ATOM 1116 O O . VAL A 1 146 ? -12.063 -11.883 21.672 1.00 80.38 146 VAL A O 1
ATOM 1119 N N . ASP A 1 147 ? -11.736 -14.038 21.107 1.00 82.50 147 ASP A N 1
ATOM 1120 C CA . ASP A 1 147 ? -11.866 -14.580 22.463 1.00 82.50 147 ASP A CA 1
ATOM 1121 C C . ASP A 1 147 ? -10.674 -14.209 23.358 1.00 82.50 147 ASP A C 1
ATOM 1123 O O . ASP A 1 147 ? -10.771 -14.225 24.586 1.00 82.50 147 ASP A O 1
ATOM 1127 N N . THR A 1 148 ? -9.545 -13.826 22.755 1.00 84.31 148 THR A N 1
ATOM 1128 C CA . THR A 1 148 ? -8.342 -13.387 23.481 1.00 84.31 148 THR A CA 1
ATOM 1129 C C . THR A 1 148 ? -8.309 -11.885 23.741 1.00 84.31 148 THR A C 1
ATOM 1131 O O . THR A 1 148 ? -7.411 -11.396 24.436 1.00 84.31 148 THR A O 1
ATOM 1134 N N . LEU A 1 149 ? -9.263 -11.131 23.188 1.00 84.50 149 LEU A N 1
ATOM 1135 C CA . LEU A 1 149 ? -9.286 -9.689 23.360 1.00 84.50 149 LEU A CA 1
ATOM 1136 C C . LEU A 1 149 ? -9.627 -9.318 24.810 1.00 84.50 149 LEU A C 1
ATOM 1138 O O . LEU A 1 149 ? -10.564 -9.865 25.394 1.00 84.50 149 LEU A O 1
ATOM 1142 N N . PRO A 1 150 ? -8.912 -8.344 25.400 1.00 82.81 150 PRO A N 1
ATOM 1143 C CA . PRO A 1 150 ? -9.237 -7.861 26.730 1.00 82.81 150 PRO A CA 1
ATOM 1144 C C . PRO A 1 150 ? -10.631 -7.230 26.725 1.00 82.81 150 PRO A C 1
ATOM 1146 O O . PRO A 1 150 ? -10.903 -6.279 25.988 1.00 82.81 150 PRO A O 1
ATOM 1149 N N . VAL A 1 151 ? -11.514 -7.756 27.572 1.00 85.06 151 VAL A N 1
ATOM 1150 C CA . VAL A 1 151 ? -12.864 -7.221 27.749 1.00 85.06 151 VAL A CA 1
ATOM 1151 C C . VAL A 1 151 ? -12.764 -5.889 28.482 1.00 85.06 151 VAL A C 1
ATOM 1153 O O . VAL A 1 151 ? -12.302 -5.828 29.621 1.00 85.06 151 VAL A O 1
ATOM 1156 N N . ILE A 1 152 ? -13.188 -4.813 27.823 1.00 83.94 152 ILE A N 1
ATOM 1157 C CA . ILE A 1 152 ? -13.287 -3.490 28.437 1.00 83.94 152 ILE A CA 1
ATOM 1158 C C . ILE A 1 152 ? -14.660 -3.364 29.093 1.00 83.94 152 ILE A C 1
ATOM 1160 O O . ILE A 1 152 ? -15.687 -3.464 28.422 1.00 83.94 152 ILE A O 1
ATOM 1164 N N . ASP A 1 153 ? -14.674 -3.140 30.400 1.00 85.44 153 ASP A N 1
ATOM 1165 C CA . ASP A 1 153 ? -15.874 -3.038 31.219 1.00 85.44 153 ASP A CA 1
ATOM 1166 C C . ASP A 1 153 ? -15.799 -1.811 32.157 1.00 85.44 153 ASP A C 1
ATOM 1168 O O . ASP A 1 153 ? -14.755 -1.161 32.277 1.00 85.44 153 ASP A O 1
ATOM 1172 N N . PRO A 1 154 ? -16.898 -1.443 32.841 1.00 84.50 154 PRO A N 1
ATOM 1173 C CA . PRO A 1 154 ? -16.892 -0.303 33.760 1.00 84.50 154 PRO A CA 1
ATOM 1174 C C . PRO A 1 154 ? -15.938 -0.444 34.960 1.00 84.50 154 PRO A C 1
ATOM 1176 O O . PRO A 1 154 ? -15.739 0.536 35.678 1.00 84.50 154 PRO A O 1
ATOM 1179 N N . SER A 1 155 ? -15.379 -1.634 35.213 1.00 85.44 155 SER A N 1
ATOM 1180 C CA . SER A 1 155 ? -14.397 -1.866 36.277 1.00 85.44 155 SER A CA 1
ATOM 1181 C C . SER A 1 155 ? -12.978 -1.480 35.851 1.00 85.44 155 SER A C 1
ATOM 1183 O O . SER A 1 155 ? -12.177 -1.096 36.704 1.00 85.44 155 SER A O 1
ATOM 1185 N N . ASN A 1 156 ? -12.678 -1.519 34.547 1.00 84.69 156 ASN A N 1
ATOM 1186 C CA . ASN A 1 156 ? -11.348 -1.238 34.002 1.00 84.69 156 ASN A CA 1
ATOM 1187 C C . ASN A 1 156 ? -11.264 0.020 33.122 1.00 84.69 156 ASN A C 1
ATOM 1189 O O . ASN A 1 156 ? -10.159 0.499 32.858 1.00 84.69 156 ASN A O 1
ATOM 1193 N N . ALA A 1 157 ? -12.395 0.603 32.717 1.00 82.44 157 ALA A N 1
ATOM 1194 C CA . ALA A 1 157 ? -12.417 1.828 31.928 1.00 82.44 157 ALA A CA 1
ATOM 1195 C C . ALA A 1 157 ? -13.557 2.770 32.323 1.00 82.44 157 ALA A C 1
ATOM 1197 O O . ALA A 1 157 ? -14.677 2.367 32.635 1.00 82.44 157 ALA A O 1
ATOM 1198 N N . LYS A 1 158 ? -13.281 4.076 32.236 1.00 81.50 158 LYS A N 1
ATOM 1199 C CA . LYS A 1 158 ? -14.282 5.131 32.401 1.00 81.50 158 LYS A CA 1
ATOM 1200 C C . LYS A 1 158 ? -14.602 5.747 31.046 1.00 81.50 158 LYS A C 1
ATOM 1202 O O . LYS A 1 158 ? -13.726 6.315 30.396 1.00 81.50 158 LYS A O 1
ATOM 1207 N N . LEU A 1 159 ? -15.868 5.677 30.643 1.00 80.00 159 LEU A N 1
ATOM 1208 C CA . LEU A 1 159 ? -16.350 6.325 29.427 1.00 80.00 159 LEU A CA 1
ATOM 1209 C C . LEU A 1 159 ? -16.286 7.852 29.607 1.00 80.00 159 LEU A C 1
ATOM 1211 O O . LEU A 1 159 ? -17.050 8.425 30.382 1.00 80.00 159 LEU A O 1
ATOM 1215 N N . SER A 1 160 ? -15.349 8.511 28.930 1.00 81.25 160 SER A N 1
ATOM 1216 C CA . SER A 1 160 ? -15.142 9.962 29.042 1.00 81.25 160 SER A CA 1
ATOM 1217 C C . SER A 1 160 ? -16.012 10.754 28.070 1.00 81.25 160 SER A C 1
ATOM 1219 O O . SER A 1 160 ? -16.545 11.807 28.410 1.00 81.25 160 SER A O 1
ATOM 1221 N N . THR A 1 161 ? -16.160 10.276 26.839 1.00 80.62 161 THR A N 1
ATOM 1222 C CA . THR A 1 161 ? -16.950 10.933 25.798 1.00 80.62 161 THR A CA 1
ATOM 1223 C C . THR A 1 161 ? -17.501 9.875 24.863 1.00 80.62 161 THR A C 1
ATOM 1225 O O . THR A 1 161 ? -16.768 9.016 24.382 1.00 80.62 161 THR A O 1
ATOM 1228 N N . PHE A 1 162 ? -18.797 9.952 24.588 1.00 80.62 162 PHE A N 1
ATOM 1229 C CA . PHE A 1 162 ? -19.467 9.083 23.635 1.00 80.62 162 PHE A CA 1
ATOM 1230 C C . PHE A 1 162 ? -19.904 9.919 22.438 1.00 80.62 162 PHE A C 1
ATOM 1232 O O . PHE A 1 162 ? -20.638 10.894 22.593 1.00 80.62 162 PHE A O 1
ATOM 1239 N N . LYS A 1 163 ? -19.439 9.551 21.245 1.00 74.75 163 LYS A N 1
ATOM 1240 C CA . LYS A 1 163 ? -19.921 10.119 19.987 1.00 74.75 163 LYS A CA 1
ATOM 1241 C C . LYS A 1 163 ? -20.604 9.007 19.211 1.00 74.75 163 LYS A C 1
ATOM 1243 O O . LYS A 1 163 ? -19.987 7.985 18.926 1.00 74.75 163 LYS A O 1
ATOM 1248 N N . ARG A 1 164 ? -21.869 9.215 18.868 1.00 75.88 164 ARG A N 1
ATOM 1249 C CA . ARG A 1 164 ? -22.622 8.345 17.966 1.00 75.88 164 ARG A CA 1
ATOM 1250 C C . ARG A 1 164 ? -22.871 9.122 16.685 1.00 75.88 164 ARG A C 1
ATOM 1252 O O . ARG A 1 164 ? -23.237 10.291 16.761 1.00 75.88 164 ARG A O 1
ATOM 1259 N N . LYS A 1 165 ? -22.674 8.484 15.531 1.00 69.00 165 LYS A N 1
ATOM 1260 C CA . LYS A 1 165 ? -23.141 9.062 14.270 1.00 69.00 165 LYS A CA 1
ATOM 1261 C C . LYS A 1 165 ? -24.663 9.157 14.312 1.00 69.00 165 LYS A C 1
ATOM 1263 O O . LYS A 1 165 ? -25.332 8.180 14.661 1.00 69.00 165 LYS A O 1
ATOM 1268 N N . THR A 1 166 ? -25.188 10.337 14.014 1.00 71.31 166 THR A N 1
ATOM 1269 C CA . THR A 1 166 ? -26.629 10.513 13.826 1.00 71.31 166 THR A CA 1
ATOM 1270 C C . THR A 1 166 ? -27.023 9.801 12.539 1.00 71.31 166 THR A C 1
ATOM 1272 O O . THR A 1 166 ? -26.183 9.620 11.661 1.00 71.31 166 THR A O 1
ATOM 1275 N N . TRP A 1 167 ? -28.282 9.376 12.430 1.00 61.38 167 TRP A N 1
ATOM 1276 C CA . TRP A 1 167 ? -28.760 8.685 11.235 1.00 61.38 167 TRP A CA 1
ATOM 1277 C C . TRP A 1 167 ? -28.456 9.475 9.958 1.00 61.38 167 TRP A C 1
ATOM 1279 O O . TRP A 1 167 ? -27.859 8.890 9.079 1.00 61.38 167 TRP A O 1
ATOM 1289 N N . GLY A 1 168 ? -28.666 10.798 9.939 1.00 62.00 168 GLY A N 1
ATOM 1290 C CA . GLY A 1 168 ? -28.349 11.649 8.779 1.00 62.00 168 GLY A CA 1
ATOM 1291 C C . GLY A 1 168 ? -26.863 11.813 8.407 1.00 62.00 168 GLY A C 1
ATOM 1292 O O . GLY A 1 168 ? -26.573 12.505 7.438 1.00 62.00 168 GLY A O 1
ATOM 1293 N N . ASP A 1 169 ? -25.926 11.224 9.16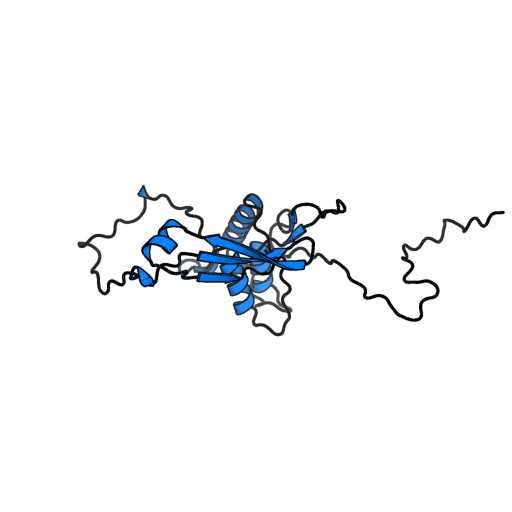3 1.00 65.06 169 ASP A N 1
ATOM 1294 C CA . ASP A 1 169 ? -24.486 11.173 8.830 1.00 65.06 169 ASP A CA 1
ATOM 1295 C C . ASP A 1 169 ? -24.061 9.787 8.299 1.00 65.06 169 ASP A C 1
ATOM 1297 O O . ASP A 1 169 ? -22.861 9.490 8.162 1.00 65.06 169 ASP A O 1
ATOM 1301 N N . ILE A 1 170 ? -25.022 8.882 8.091 1.00 71.94 170 ILE A N 1
ATOM 1302 C CA . ILE A 1 170 ? -24.769 7.555 7.541 1.00 71.94 170 ILE A CA 1
ATOM 1303 C C . ILE A 1 170 ? -24.658 7.710 6.028 1.00 71.94 170 ILE A C 1
ATOM 1305 O O . ILE A 1 170 ? -25.566 8.174 5.356 1.00 71.94 170 ILE A O 1
ATOM 1309 N N . SER A 1 171 ? -23.507 7.331 5.478 1.00 70.75 171 SER A N 1
ATOM 1310 C CA . SER A 1 171 ? -23.352 7.309 4.030 1.00 70.75 171 SER A CA 1
ATOM 1311 C C . SER A 1 171 ? -24.106 6.108 3.471 1.00 70.75 171 SER A C 1
ATOM 1313 O O . SER A 1 171 ? -23.853 4.973 3.876 1.00 70.75 171 SER A O 1
ATOM 1315 N N . ASN A 1 172 ? -25.034 6.380 2.561 1.00 75.94 172 ASN A N 1
ATOM 1316 C CA . ASN A 1 172 ? -25.893 5.390 1.918 1.00 75.94 172 ASN A CA 1
ATOM 1317 C C . ASN A 1 172 ? -25.462 5.084 0.469 1.00 75.94 172 ASN A C 1
ATOM 1319 O O . ASN A 1 172 ? -26.015 4.197 -0.179 1.00 75.94 172 ASN A O 1
ATOM 1323 N N . GLU A 1 173 ? -24.430 5.771 -0.023 1.00 81.50 173 GLU A N 1
ATOM 1324 C CA . GLU A 1 173 ? -23.761 5.486 -1.287 1.00 81.50 173 GLU A CA 1
ATOM 1325 C C . GLU A 1 173 ? -22.246 5.564 -1.106 1.00 81.50 173 GLU A C 1
ATOM 1327 O O . GLU A 1 173 ? -21.725 6.542 -0.574 1.00 81.50 173 GLU A O 1
ATOM 1332 N N . VAL A 1 174 ? -21.528 4.557 -1.603 1.00 81.19 174 VAL A N 1
ATOM 1333 C CA . VAL A 1 174 ? -20.066 4.572 -1.676 1.00 81.19 174 VAL A CA 1
ATOM 1334 C C . VAL A 1 174 ? -19.641 4.580 -3.137 1.00 81.19 174 VAL A C 1
ATOM 1336 O O . VAL A 1 174 ? -19.987 3.679 -3.905 1.00 81.19 174 VAL A O 1
ATOM 1339 N N . VAL A 1 175 ? -18.865 5.596 -3.511 1.00 80.19 175 VAL A N 1
ATOM 1340 C CA . VAL A 1 175 ? -18.271 5.728 -4.845 1.00 80.19 175 VAL A CA 1
ATOM 1341 C C . VAL A 1 175 ? -16.782 5.452 -4.736 1.00 80.19 175 VAL A C 1
ATOM 1343 O O . VAL A 1 175 ? -16.058 6.189 -4.070 1.00 80.19 175 VAL A O 1
ATOM 1346 N N . VAL A 1 176 ? -16.315 4.396 -5.393 1.00 81.31 176 VAL A N 1
ATOM 1347 C CA . VAL A 1 176 ? -14.894 4.064 -5.462 1.00 81.31 176 VAL A CA 1
ATOM 1348 C C . VAL A 1 176 ? -14.370 4.374 -6.850 1.00 81.31 176 VAL A C 1
ATOM 1350 O O . VAL A 1 176 ? -14.828 3.787 -7.828 1.00 81.31 176 VAL A O 1
ATOM 1353 N N . THR A 1 177 ? -13.386 5.264 -6.932 1.00 82.38 177 THR A N 1
ATOM 1354 C CA . THR A 1 177 ? -12.621 5.493 -8.164 1.00 82.38 177 THR A CA 1
ATOM 1355 C C . THR A 1 177 ? -11.335 4.675 -8.104 1.00 82.38 177 THR A C 1
ATOM 1357 O O . THR A 1 177 ? -10.645 4.714 -7.091 1.00 82.38 177 THR A O 1
ATOM 1360 N N . TYR A 1 178 ? -11.027 3.928 -9.161 1.00 81.44 178 TYR A N 1
ATOM 1361 C CA . TYR A 1 178 ? -9.828 3.099 -9.301 1.00 81.44 178 TYR A CA 1
ATOM 1362 C C . TYR A 1 178 ? -9.203 3.273 -10.687 1.00 81.44 178 TYR A C 1
ATOM 1364 O O . TYR A 1 178 ? -9.827 3.822 -11.597 1.00 81.44 178 TYR A O 1
ATOM 1372 N N . THR A 1 179 ? -7.967 2.813 -10.872 1.00 81.31 179 THR A N 1
ATOM 1373 C CA . THR A 1 179 ? -7.278 2.927 -12.161 1.00 81.31 179 THR A CA 1
ATOM 1374 C C . THR A 1 179 ? -7.411 1.622 -12.929 1.00 81.31 179 THR A C 1
ATOM 1376 O O . THR A 1 179 ? -6.883 0.589 -12.542 1.00 81.31 179 THR A O 1
ATOM 1379 N N . ASN A 1 180 ? -8.083 1.653 -14.075 1.00 75.75 180 ASN A N 1
ATOM 1380 C CA . ASN A 1 180 ? -8.223 0.467 -14.906 1.00 75.75 180 ASN A CA 1
ATOM 1381 C C . ASN A 1 180 ? -6.841 0.014 -15.424 1.00 75.75 180 ASN A C 1
ATOM 1383 O O . ASN A 1 180 ? -6.190 0.737 -16.180 1.00 75.75 180 ASN A O 1
ATOM 1387 N N . ALA A 1 181 ? -6.415 -1.194 -15.046 1.00 71.19 181 ALA A N 1
ATOM 1388 C CA . ALA A 1 181 ? -5.089 -1.737 -15.360 1.00 71.19 181 ALA A CA 1
ATOM 1389 C C . ALA A 1 181 ? -4.791 -1.842 -16.870 1.00 71.19 181 ALA A C 1
ATOM 1391 O O . ALA A 1 181 ? -3.646 -1.704 -17.305 1.00 71.19 181 ALA A O 1
ATOM 1392 N N . GLU A 1 182 ? -5.821 -2.034 -17.694 1.00 71.38 182 GLU A N 1
ATOM 1393 C CA . GLU A 1 182 ? -5.672 -2.155 -19.140 1.00 71.38 182 GLU A CA 1
ATOM 1394 C C . GLU A 1 182 ? -5.479 -0.794 -19.816 1.00 71.38 182 GLU A C 1
ATOM 1396 O O . GLU A 1 182 ? -4.549 -0.613 -20.609 1.00 71.38 182 GLU A O 1
ATOM 1401 N N . THR A 1 183 ? -6.346 0.167 -19.495 1.00 72.00 183 THR A N 1
ATOM 1402 C CA . THR A 1 183 ? -6.378 1.480 -20.161 1.00 72.00 183 THR A CA 1
ATOM 1403 C C . THR A 1 183 ? -5.515 2.535 -19.474 1.00 72.00 183 THR A C 1
ATOM 1405 O O . THR A 1 183 ? -5.201 3.552 -20.093 1.00 72.00 183 THR A O 1
ATOM 1408 N N . GLY A 1 184 ? -5.140 2.314 -18.211 1.00 71.62 184 GLY A N 1
ATOM 1409 C CA . GLY A 1 184 ? -4.458 3.290 -17.360 1.00 71.62 184 GLY A CA 1
ATOM 1410 C C . GLY A 1 184 ? -5.308 4.524 -17.045 1.00 71.62 184 GLY A C 1
ATOM 1411 O O . GLY A 1 184 ? -4.753 5.564 -16.702 1.00 71.62 184 GLY A O 1
ATOM 1412 N N . LYS A 1 185 ? -6.631 4.441 -17.231 1.00 78.38 185 LYS A N 1
ATOM 1413 C CA . LYS A 1 185 ? -7.581 5.534 -16.996 1.00 78.38 185 LYS A CA 1
ATOM 1414 C C . LYS A 1 185 ? -8.389 5.288 -15.733 1.00 78.38 185 LYS A C 1
ATOM 1416 O O . LYS A 1 185 ? -8.613 4.141 -15.350 1.00 78.38 185 LYS A O 1
ATOM 1421 N N . ASP A 1 186 ? -8.879 6.371 -15.149 1.00 81.56 186 ASP A N 1
ATOM 1422 C CA . ASP A 1 186 ? -9.759 6.305 -13.990 1.00 81.56 186 ASP A CA 1
ATOM 1423 C C . ASP A 1 186 ? -11.117 5.710 -14.383 1.00 81.56 186 ASP A C 1
ATOM 1425 O O . ASP A 1 186 ? -11.740 6.108 -15.373 1.00 81.56 186 ASP A O 1
ATOM 1429 N N . ALA A 1 187 ? -11.567 4.745 -13.594 1.00 78.69 187 ALA A N 1
ATOM 1430 C CA . ALA A 1 187 ? -12.879 4.129 -13.653 1.00 78.69 187 ALA A CA 1
ATOM 1431 C C . ALA A 1 187 ? -13.530 4.247 -12.273 1.00 78.69 187 ALA A C 1
ATOM 1433 O O . ALA A 1 187 ? -12.844 4.232 -11.256 1.00 78.69 187 ALA A O 1
ATOM 1434 N N . SER A 1 188 ? -14.853 4.363 -12.218 1.00 82.50 188 SER A N 1
ATOM 1435 C CA . SER A 1 188 ? -15.582 4.413 -10.952 1.00 82.50 188 SER A CA 1
ATOM 1436 C C . SER A 1 188 ? -16.586 3.273 -10.848 1.00 82.50 188 SER A C 1
ATOM 1438 O O . SER A 1 188 ? -17.212 2.874 -11.829 1.00 82.50 188 SER A O 1
ATOM 1440 N N . VAL A 1 189 ? -16.718 2.732 -9.642 1.00 80.88 189 VAL A N 1
ATOM 1441 C CA . VAL A 1 189 ? -17.751 1.770 -9.256 1.00 80.88 189 VAL A CA 1
ATOM 1442 C C . VAL A 1 189 ? -18.538 2.391 -8.116 1.00 80.88 189 VAL A C 1
ATOM 1444 O O . VAL A 1 189 ? -17.970 2.863 -7.132 1.00 80.88 189 VAL A O 1
ATOM 1447 N N . THR A 1 190 ? -19.856 2.403 -8.263 1.00 82.50 190 THR A N 1
ATOM 1448 C CA . THR A 1 190 ? -20.778 2.926 -7.260 1.00 82.50 190 THR A CA 1
ATOM 1449 C C . THR 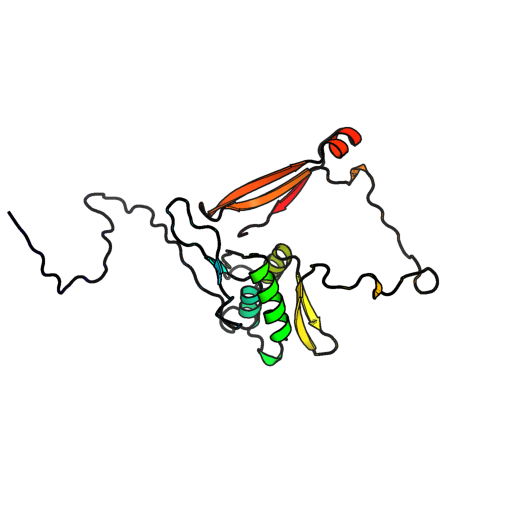A 1 190 ? -21.576 1.778 -6.661 1.00 82.50 190 THR A C 1
ATOM 1451 O O . THR A 1 190 ? -22.043 0.889 -7.372 1.00 82.50 190 THR A O 1
ATOM 1454 N N . SER A 1 191 ? -21.718 1.783 -5.340 1.00 81.06 191 SER A N 1
ATOM 1455 C CA . SER A 1 191 ? -22.597 0.866 -4.620 1.00 81.06 191 SER A CA 1
ATOM 1456 C C . SER A 1 191 ? -23.524 1.674 -3.728 1.00 81.06 191 SER A C 1
ATOM 1458 O O . SER A 1 191 ? -23.075 2.558 -2.999 1.00 81.06 191 SER A O 1
ATOM 1460 N N . GLN A 1 192 ? -24.814 1.361 -3.785 1.00 82.62 192 GLN A N 1
ATOM 1461 C CA . GLN A 1 192 ? -25.870 2.085 -3.082 1.00 82.62 192 GLN A CA 1
ATOM 1462 C C . GLN A 1 192 ? -26.623 1.148 -2.138 1.00 82.62 192 GLN A C 1
ATOM 1464 O O . GLN A 1 192 ? -26.918 0.005 -2.492 1.00 82.62 192 GLN A O 1
ATOM 1469 N N . ASP A 1 193 ? -26.971 1.651 -0.957 1.00 80.88 193 ASP A N 1
ATOM 1470 C CA . ASP A 1 193 ? -27.934 1.033 -0.053 1.00 80.88 193 ASP A CA 1
ATOM 1471 C C . ASP A 1 193 ? -29.320 1.646 -0.290 1.00 80.88 193 ASP A C 1
ATOM 1473 O O . ASP A 1 193 ? -29.655 2.725 0.204 1.00 80.88 193 ASP A O 1
ATOM 1477 N N . LEU A 1 194 ? -30.147 0.929 -1.052 1.00 79.50 194 LEU A N 1
ATOM 1478 C CA . LEU A 1 194 ? -31.499 1.366 -1.406 1.00 79.50 194 LEU A CA 1
ATOM 1479 C C . LEU A 1 194 ? -32.421 1.505 -0.182 1.00 79.50 194 LEU A C 1
ATOM 1481 O O . LEU A 1 194 ? -33.326 2.340 -0.200 1.00 79.50 194 LEU A O 1
ATOM 1485 N N . ALA A 1 195 ? -32.205 0.715 0.875 1.00 73.69 195 ALA A N 1
ATOM 1486 C CA . ALA A 1 195 ? -32.997 0.804 2.099 1.00 73.69 195 ALA A CA 1
ATOM 1487 C C . ALA A 1 195 ? -32.609 2.046 2.914 1.00 73.69 195 ALA A C 1
ATOM 1489 O O . ALA A 1 195 ? -33.490 2.747 3.415 1.00 73.69 195 ALA A O 1
ATOM 1490 N N . GLY A 1 196 ? -31.310 2.357 2.982 1.00 70.00 196 GLY A N 1
ATOM 1491 C CA . GLY A 1 196 ? -30.798 3.594 3.579 1.00 70.00 196 GLY A CA 1
ATOM 1492 C C . GLY A 1 196 ? -31.311 4.845 2.861 1.00 70.00 196 GLY A C 1
ATOM 1493 O O . GLY A 1 196 ? -31.854 5.744 3.501 1.00 70.00 196 GLY A O 1
ATOM 1494 N N . ILE A 1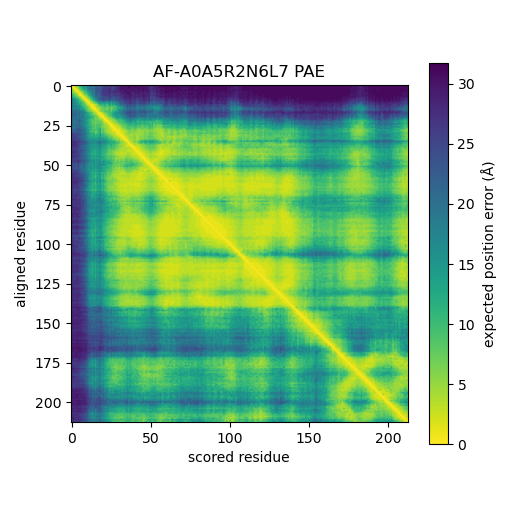 197 ? -31.255 4.857 1.525 1.00 75.00 197 ILE A N 1
ATOM 1495 C CA . ILE A 1 197 ? -31.761 5.967 0.697 1.00 75.00 197 ILE A CA 1
ATOM 1496 C C . ILE A 1 197 ? -33.265 6.193 0.924 1.00 75.00 197 ILE A C 1
ATOM 1498 O O . ILE A 1 197 ? -33.713 7.335 1.048 1.00 75.00 197 ILE A O 1
ATOM 1502 N N . ALA A 1 198 ? -34.056 5.117 1.010 1.00 72.12 198 ALA A N 1
ATOM 1503 C CA . ALA A 1 198 ? -35.494 5.205 1.267 1.00 72.12 198 ALA A CA 1
ATOM 1504 C C . ALA A 1 198 ? -35.823 5.699 2.688 1.00 72.12 198 ALA A C 1
ATOM 1506 O O . ALA A 1 198 ? -36.824 6.391 2.874 1.00 72.12 198 ALA A O 1
ATOM 1507 N N . ALA A 1 199 ? -34.996 5.359 3.681 1.00 72.94 199 ALA A N 1
ATOM 1508 C CA . ALA A 1 199 ? -35.180 5.775 5.070 1.00 72.94 199 ALA A CA 1
ATOM 1509 C C . ALA A 1 199 ? -34.793 7.245 5.318 1.00 72.94 199 ALA A C 1
ATOM 1511 O O . ALA A 1 199 ? -35.423 7.907 6.142 1.00 72.94 199 ALA A O 1
ATOM 1512 N N . GLU A 1 200 ? -33.785 7.763 4.612 1.00 71.12 200 GLU A N 1
ATOM 1513 C CA . GLU A 1 200 ? -33.307 9.147 4.759 1.00 71.12 200 GLU A CA 1
ATOM 1514 C C . GLU A 1 200 ? -33.971 10.142 3.799 1.00 71.12 200 GLU A C 1
ATOM 1516 O O . GLU A 1 200 ? -33.939 11.348 4.043 1.00 71.12 200 GLU A O 1
ATOM 1521 N N . GLY A 1 201 ? -34.585 9.662 2.714 1.00 72.44 201 GLY A N 1
ATOM 1522 C CA . GLY A 1 201 ? -35.236 10.514 1.716 1.00 72.44 201 GLY A CA 1
ATOM 1523 C C . GLY A 1 201 ? -34.266 11.237 0.772 1.00 72.44 201 GLY A C 1
ATOM 1524 O O . GLY A 1 201 ? -34.667 12.192 0.107 1.00 72.44 201 GLY A O 1
ATOM 1525 N N . GLY A 1 202 ? -33.005 10.799 0.694 1.00 74.31 202 GLY A N 1
ATOM 1526 C CA . GLY A 1 202 ? -31.976 11.386 -0.168 1.00 74.31 202 GLY A CA 1
ATOM 1527 C C . GLY A 1 202 ? 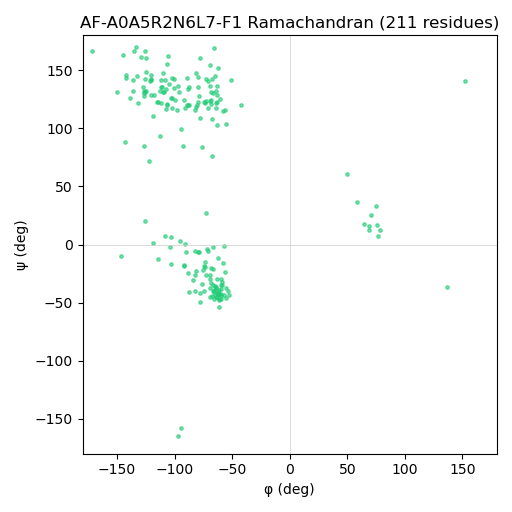-30.688 10.560 -0.210 1.00 74.31 202 GLY A C 1
ATOM 1528 O O . GLY A 1 202 ? -30.498 9.656 0.597 1.00 74.31 202 GLY A O 1
ATOM 1529 N N . VAL A 1 203 ? -29.801 10.859 -1.165 1.00 77.50 203 VAL A N 1
ATOM 1530 C CA . VAL A 1 203 ? -28.499 10.182 -1.306 1.00 77.50 203 VAL A CA 1
ATOM 1531 C C . VAL A 1 203 ? -27.423 10.946 -0.527 1.00 77.50 203 VAL A C 1
ATOM 1533 O O . VAL A 1 203 ? -27.201 12.133 -0.766 1.00 77.50 203 VAL A O 1
ATOM 1536 N N . VAL A 1 204 ? -26.735 10.249 0.375 1.00 75.31 204 VAL A N 1
ATOM 1537 C CA . VAL A 1 204 ? -25.580 10.705 1.155 1.00 75.31 204 VAL A CA 1
ATOM 1538 C C . VAL A 1 204 ? -24.350 9.918 0.695 1.00 75.31 204 VAL A C 1
ATOM 1540 O O . VAL A 1 204 ? -24.053 8.814 1.168 1.00 75.31 204 VAL A O 1
ATOM 1543 N N . SER A 1 205 ? -23.631 10.499 -0.264 1.00 77.31 205 SER A N 1
ATOM 1544 C CA . SER A 1 205 ? -22.508 9.855 -0.949 1.00 77.31 205 SER A CA 1
ATOM 1545 C C . SER A 1 205 ? -21.177 10.049 -0.220 1.00 77.31 205 SER A C 1
ATOM 1547 O O . SER A 1 205 ? -20.837 11.157 0.200 1.00 77.31 205 SER A O 1
ATOM 1549 N N . SER A 1 206 ? -20.399 8.974 -0.112 1.00 77.56 206 SER A N 1
ATOM 1550 C CA . SER A 1 206 ? -19.009 8.976 0.335 1.00 77.56 206 SER A CA 1
ATOM 1551 C C . SER A 1 206 ? -18.119 8.455 -0.787 1.00 77.56 206 SER A C 1
ATOM 1553 O O 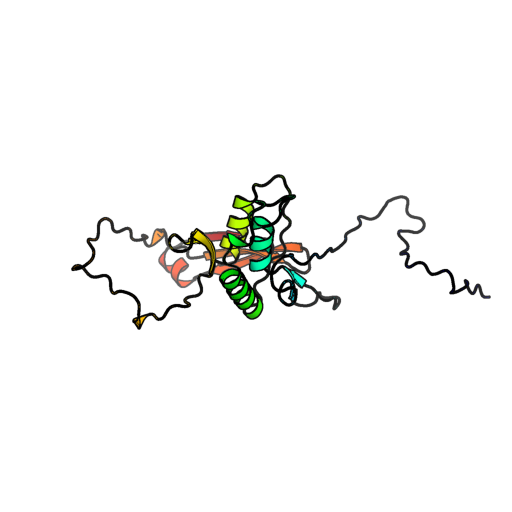. SER A 1 206 ? -18.124 7.268 -1.113 1.00 77.56 206 SER A O 1
ATOM 1555 N N . GLY A 1 207 ? -17.313 9.345 -1.361 1.00 78.44 207 GLY A N 1
ATOM 1556 C CA . GLY A 1 207 ? -16.320 8.989 -2.368 1.00 78.44 207 GLY A CA 1
ATOM 1557 C C . GLY A 1 207 ? -14.981 8.608 -1.741 1.00 78.44 207 GLY A C 1
ATOM 1558 O O . GLY A 1 207 ? -14.470 9.339 -0.892 1.00 78.44 207 GLY A O 1
ATOM 1559 N N . GLN A 1 208 ? -14.379 7.508 -2.188 1.00 80.50 208 GLN A N 1
ATOM 1560 C CA . GLN A 1 208 ? -12.987 7.180 -1.891 1.00 80.50 208 GLN A CA 1
ATOM 1561 C C . GLN A 1 208 ? -12.224 6.910 -3.188 1.00 80.50 208 GLN A C 1
ATOM 1563 O O . GLN A 1 208 ? -12.675 6.156 -4.047 1.00 80.50 208 GLN A O 1
ATOM 1568 N N . ASN A 1 209 ? -11.069 7.556 -3.339 1.00 81.00 209 ASN A N 1
ATOM 1569 C CA . ASN A 1 209 ? -10.214 7.373 -4.503 1.00 81.00 209 ASN A CA 1
ATOM 1570 C C . ASN A 1 209 ? -9.077 6.406 -4.165 1.00 81.00 209 ASN A C 1
ATOM 1572 O O . ASN A 1 209 ? -8.330 6.643 -3.214 1.00 81.00 209 ASN A O 1
ATOM 1576 N N . TYR A 1 210 ? -8.960 5.350 -4.960 1.00 79.69 210 TYR A N 1
ATOM 1577 C CA . TYR A 1 210 ? -7.937 4.320 -4.885 1.00 79.69 210 TYR A CA 1
ATOM 1578 C C . TYR A 1 210 ? -7.191 4.244 -6.222 1.00 79.69 210 TYR A C 1
ATOM 1580 O O . TYR A 1 210 ? -7.381 3.326 -7.019 1.00 79.69 210 TYR A O 1
ATOM 1588 N N . TYR A 1 211 ? -6.365 5.247 -6.502 1.00 79.12 211 TYR A N 1
ATOM 1589 C CA . TYR A 1 211 ? -5.614 5.299 -7.753 1.00 79.12 211 TYR A CA 1
ATOM 1590 C C . TYR A 1 211 ? -4.483 4.264 -7.754 1.00 79.12 211 TYR A C 1
ATOM 1592 O O . TYR A 1 211 ? -3.811 4.030 -6.752 1.00 79.12 211 TYR A O 1
ATOM 1600 N N . GLY A 1 212 ? -4.251 3.653 -8.912 1.00 71.75 212 GLY A N 1
ATOM 1601 C CA . GLY A 1 212 ? -3.208 2.647 -9.094 1.00 71.75 212 GLY A CA 1
ATOM 1602 C C . GLY A 1 212 ? -3.524 1.254 -8.538 1.00 71.75 212 GLY A C 1
ATOM 1603 O O . GLY A 1 212 ? -2.615 0.426 -8.554 1.00 71.75 212 GLY A O 1
ATOM 1604 N N . VAL A 1 213 ? -4.751 0.988 -8.069 1.00 77.38 213 VAL A N 1
ATOM 1605 C CA . VAL A 1 213 ? -5.259 -0.365 -7.738 1.00 77.38 213 VAL A CA 1
ATOM 1606 C C . VAL A 1 213 ? -5.834 -1.027 -8.977 1.00 77.38 213 VAL A C 1
ATOM 1608 O O . VAL A 1 213 ? -6.658 -0.358 -9.643 1.00 77.38 213 VAL A O 1
#

Radius of gyration: 24.42 Å; Cα contacts (8 Å, |Δi|>4): 271; chains: 1; bounding box: 59×31×94 Å

Secondary structure (DSSP, 8-state):
------GGG--------SS-SS-------------SS-GGGSEEEEPPPTT---EEEE-HHHHHHHHHH-TTTS----GGGB-HHHHHHHHHHHHHHT--B--PPPTTS-HHHHHHHHHHHHTEEEEE-TTT--EEEEE-S--S-GGGSPPP-TTT----------GGG---EEEEEEE-TTT-SEEEEEEE-HHHHHHHTS--EEEEEETT-

pLDDT: mean 78.98, std 11.83, range [33.94, 91.12]